Protein AF-0000000082044692 (afdb_homodimer)

Sequence (334 aa):
MLGKYLLGILPPSALHGTAWIQHDTGNETLGTILLIWGCCPISLTLGVEVSGPPGGTVSVPCQYGKRDQRSQKYWCRGAQWKSCSKVVETENSEVKEKRGRVSITDNHTMSTFTVTMENLTLGDAGIYWCGINIKGGSDPHSLVNVTVLPGSLGAGGGSGLGQGFGGMLGKYLLGILPPSALHGTAWIQHDTGNETLGTILLIWGCCPISLTLGVEVSGPPGGTVSVPCQYGKRDQRSQKYWCRGAQWKSCSKVVETENSEVKEKRGRVSITDNHTMSTFTVTMENLTLGDAGIYWCGINIKGGSDPHSLVNVTVLPGSLGAGGGSGLGQGFGG

pLDDT: mean 73.42, std 29.8, range [19.81, 98.75]

Organism: Chelonoidis abingdonii (NCBI:txid106734)

Secondary structure (DSSP, 8-state):
------------------------SSTT------------------SEEEEE-TT-EEEEEEE--GGGTTS-EEEEESSSGGGPEEEEE--SSSS-EEETTEEEEEETTTTEEEEEE-S--GGG-EEEEEEE--TTSPPPEEEEEEEE-------------------/------------------------SSS-------------------SEEEEE-TT-EEEEEEE--GGGTTS-EEEEESSSGGG-EEEEE--SSSS-EEETTEEEEEETTTTEEEEEE-S--GGG-EEEEEEE--TTSPPPEEEEEEEE------S-S----------

InterPro domains:
  IPR003599 Immunoglobulin domain subtype [SM00409] (47-149)
  IPR007110 Immunoglobulin-like domain [PS50835] (41-147)
  IPR013106 Immunoglobulin V-set domain [PF07686] (49-149)
  IPR013783 Immunoglobulin-like fold [G3DSA:2.60.40.10] (42-153)
  IPR036179 Immunoglobulin-like domain superfamily [SSF48726] (49-151)
  IPR050671 CD300 family immune receptors [PTHR11860] (34-151)

Foldseek 3Di:
DDDCVPDDPPDDPPPPPPPVPPPDPPPPPPPPPPPVPVPPPPVPDFFAEDEEAAQAKDKDKDADDLVQLQWKKFKWFDPDPVPTHTDWIDPSDQDWDDDVQKIKGGDNVRRIIMIMGGRDDQVVFHKMKIWTDDPPDDIDITIYGYGYDHPDPDPDDDPPPPPPPDD/DPCPDDPCPDDDPPDDPPPPPVPDDDDPPPPPPPPVPPPPPPVPDFFAEDEEAAQAKDKDKDADDLVQLQWKKFKWFDPDPVDTHTDWIDPSDQDWDDDVQKIKGGDNVRRIIMIMGGRDDQVVFHKMKIWTDDPPDDIDITIYGYGYDHPDPDPDDDPPPPPPPDD

Nearest PDB structures (foldseek):
  6c6q-assembly1_F  TM=9.582E-01  e=1.839E-13  Mus musculus
  2nms-assembly1_A  TM=9.368E-01  e=8.033E-12  Homo sapiens
  4wo4-assembly1_C  TM=8.644E-01  e=1.214E-08  Homo sapiens
  4mnh-assembly1_B  TM=8.182E-01  e=1.287E-08  Homo sapiens
  7ryo-assembly1_D  TM=8.266E-01  e=4.621E-08  Homo sapiens

Solvent-accessible surface area (backbone atoms only — not comparable to full-atom values): 19805 Å² total; per-residue (Å²): 142,82,77,81,74,74,80,75,83,74,78,94,75,90,61,74,87,68,78,75,79,74,82,68,94,65,83,76,62,72,66,71,65,70,50,69,30,61,57,45,77,75,72,77,67,68,17,26,50,34,31,20,30,62,59,7,29,45,28,47,63,44,77,57,59,74,91,48,50,70,39,34,39,35,38,28,43,37,91,43,83,93,73,36,44,78,66,48,58,42,82,61,49,59,55,74,34,72,50,92,54,35,34,37,34,37,36,58,91,75,23,34,33,37,40,35,42,44,60,33,44,70,83,65,40,46,40,30,32,44,37,36,56,43,88,95,53,79,54,60,68,47,50,33,36,38,44,49,37,70,45,44,74,57,82,66,87,84,71,84,67,75,71,75,76,79,130,134,89,76,81,78,81,81,76,82,73,79,91,74,86,77,71,89,68,78,72,74,78,78,72,66,105,60,88,64,72,69,70,64,70,50,70,32,61,60,43,77,75,72,76,67,68,17,27,49,32,32,21,30,61,59,8,29,44,28,45,63,42,76,57,57,76,91,48,50,70,39,33,40,35,38,27,44,37,90,42,84,93,72,36,44,77,66,46,56,41,82,60,49,59,55,74,33,73,49,91,55,36,34,36,35,38,37,59,92,74,24,34,32,36,40,34,41,44,62,33,45,69,82,66,41,45,43,30,31,45,36,35,56,42,88,97,52,79,56,58,67,48,51,33,36,37,43,49,38,72,45,42,74,57,79,67,88,79,72,84,64,78,70,76,78,77,135

Radius of gyration: 28.57 Å; Cα contacts (8 Å, |Δi|>4): 632; chains: 2; bounding box: 106×68×73 Å

Structure (mmCIF, N/CA/C/O backbone):
data_AF-0000000082044692-model_v1
#
loop_
_entity.id
_entity.type
_entity.pdbx_description
1 polymer 'Ig-like domain-containing protein'
#
loop_
_atom_site.group_PDB
_atom_site.id
_atom_site.type_symbol
_atom_site.label_atom_id
_atom_site.label_alt_id
_atom_site.label_comp_id
_atom_site.label_asym_id
_atom_site.label_entity_id
_atom_site.label_seq_id
_atom_site.pdbx_PDB_ins_code
_atom_site.Cartn_x
_atom_site.Cartn_y
_atom_site.Cartn_z
_atom_site.occupancy
_atom_site.B_iso_or_equiv
_atom_site.auth_seq_id
_atom_site.auth_comp_id
_atom_site.auth_asym_id
_atom_site.auth_atom_id
_atom_site.pdbx_PDB_model_num
ATOM 1 N N . MET A 1 1 ? -41.281 -34.438 44.219 1 23.22 1 MET A N 1
ATOM 2 C CA . MET A 1 1 ? -39.875 -34.844 44.469 1 23.22 1 MET A CA 1
ATOM 3 C C . MET A 1 1 ? -38.906 -34 43.625 1 23.22 1 MET A C 1
ATOM 5 O O . MET A 1 1 ? -39 -34 42.406 1 23.22 1 MET A O 1
ATOM 9 N N . LEU A 1 2 ? -38.25 -32.812 44.188 1 23.81 2 LEU A N 1
ATOM 10 C CA . LEU A 1 2 ? -38 -31.438 43.812 1 23.81 2 LEU A CA 1
ATOM 11 C C . LEU A 1 2 ? -36.719 -31.328 42.969 1 23.81 2 LEU A C 1
ATOM 13 O O . LEU A 1 2 ? -36.688 -30.562 42 1 23.81 2 LEU A O 1
ATOM 17 N N . GLY A 1 3 ? -35.562 -32 43.344 1 22.78 3 GLY A N 1
ATOM 18 C CA . GLY A 1 3 ? -34.406 -31.156 43.531 1 22.78 3 GLY A CA 1
ATOM 19 C C . GLY A 1 3 ? -33.625 -30.922 42.25 1 22.78 3 GLY A C 1
ATOM 20 O O . GLY A 1 3 ? -32.5 -30.406 42.312 1 22.78 3 GLY A O 1
ATOM 21 N N . LYS A 1 4 ? -34 -31.297 41.094 1 25.2 4 LYS A N 1
ATOM 22 C CA . LYS A 1 4 ? -33.062 -31.578 40 1 25.2 4 LYS A CA 1
ATOM 23 C C . LYS A 1 4 ? -32.312 -30.328 39.562 1 25.2 4 LYS A C 1
ATOM 25 O O . LYS A 1 4 ? -32.938 -29.375 39.062 1 25.2 4 LYS A O 1
ATOM 30 N N . TYR A 1 5 ? -31.297 -29.891 40.344 1 25.8 5 TYR A N 1
ATOM 31 C CA . TYR A 1 5 ? -30.5 -28.672 40.25 1 25.8 5 TYR A CA 1
ATOM 32 C C . TYR A 1 5 ? -29.734 -28.625 38.938 1 25.8 5 TYR A C 1
ATOM 34 O O . TYR A 1 5 ? -28.719 -29.297 38.781 1 25.8 5 TYR A O 1
ATOM 42 N N . LEU A 1 6 ? -30.266 -29.047 37.812 1 24.12 6 LEU A N 1
ATOM 43 C CA . LEU A 1 6 ? -29.438 -29.219 36.656 1 24.12 6 LEU A CA 1
ATOM 44 C C . LEU A 1 6 ? -28.562 -28 36.406 1 24.12 6 LEU A C 1
ATOM 46 O O . LEU A 1 6 ? -28.984 -26.875 36.625 1 24.12 6 LEU A O 1
ATOM 50 N N . LEU A 1 7 ? -27.234 -28.266 36.156 1 25.16 7 LEU A N 1
ATOM 51 C CA . LEU A 1 7 ? -25.922 -27.719 35.844 1 25.16 7 LEU A CA 1
ATOM 52 C C . LEU A 1 7 ? -25.984 -26.703 34.719 1 25.16 7 LEU A C 1
ATOM 54 O O . LEU A 1 7 ? -26.453 -27.016 33.625 1 25.16 7 LEU A O 1
ATOM 58 N N . GLY A 1 8 ? -26.266 -25.547 35.125 1 27.38 8 GLY A N 1
ATOM 59 C CA . GLY A 1 8 ?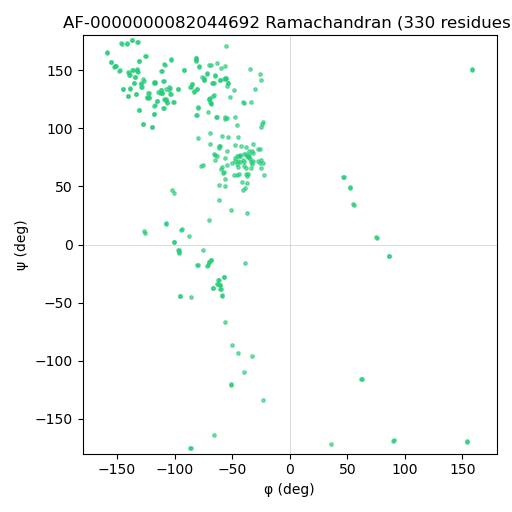 -26.266 -24.344 34.344 1 27.38 8 GLY A CA 1
ATOM 60 C C . GLY A 1 8 ? -25.016 -24.172 33.5 1 27.38 8 GLY A C 1
ATOM 61 O O . GLY A 1 8 ? -23.922 -24.531 33.906 1 27.38 8 GLY A O 1
ATOM 62 N N . ILE A 1 9 ? -25.047 -24.281 32.188 1 29.42 9 ILE A N 1
ATOM 63 C CA . ILE A 1 9 ? -24.219 -24.203 30.984 1 29.42 9 ILE A CA 1
ATOM 64 C C . ILE A 1 9 ? -23.391 -22.922 31.016 1 29.42 9 ILE A C 1
ATOM 66 O O . ILE A 1 9 ? -23.938 -21.828 30.875 1 29.42 9 ILE A O 1
ATOM 70 N N . LEU A 1 10 ? -22.547 -22.766 32.031 1 27.52 10 LEU A N 1
ATOM 71 C CA . LEU A 1 10 ? -21.75 -21.547 32.188 1 27.52 10 LEU A CA 1
ATOM 72 C C . LEU A 1 10 ? -21 -21.234 30.891 1 27.52 10 LEU A C 1
ATOM 74 O O . LEU A 1 10 ? -20.547 -22.156 30.203 1 27.52 10 LEU A O 1
ATOM 78 N N . PRO A 1 11 ? -21.125 -20.016 30.328 1 31.59 11 PRO A N 1
ATOM 79 C CA . PRO A 1 11 ? -20.578 -19.484 29.078 1 31.59 11 PRO A CA 1
ATOM 80 C C . PRO A 1 11 ? -19.047 -19.516 29.047 1 31.59 11 PRO A C 1
ATOM 82 O O . PRO A 1 11 ? -18.406 -19.547 30.094 1 31.59 11 PRO A O 1
ATOM 85 N N . PRO A 1 12 ? -18.234 -19.641 27.75 1 29.72 12 PRO A N 1
ATOM 86 C CA . PRO A 1 12 ? -16.844 -19.906 27.375 1 29.72 12 PRO A CA 1
ATOM 87 C C . PRO A 1 12 ? -15.883 -18.859 27.922 1 29.72 12 PRO A C 1
ATOM 89 O O . PRO A 1 12 ? -16.047 -17.672 27.656 1 29.72 12 PRO A O 1
ATOM 92 N N . SER A 1 13 ? -15.352 -18.922 29.219 1 29.53 13 SER A N 1
ATOM 93 C CA . SER A 1 13 ? -14.344 -18.172 29.969 1 29.53 13 SER A CA 1
ATOM 94 C C . SER A 1 13 ? -13 -18.188 29.234 1 29.53 13 SER A C 1
ATOM 96 O O . SER A 1 13 ? -12.516 -19.25 28.828 1 29.53 13 SER A O 1
ATOM 98 N N . ALA A 1 14 ? -12.477 -17.047 28.625 1 32.97 14 ALA A N 1
ATOM 99 C CA . ALA A 1 14 ? -11.25 -16.641 27.938 1 32.97 14 ALA A CA 1
ATOM 100 C C . ALA A 1 14 ? -10.023 -17 28.766 1 32.97 14 ALA A C 1
ATOM 102 O O . ALA A 1 14 ? -9.305 -16.109 29.234 1 32.97 14 ALA A O 1
ATOM 103 N N . LEU A 1 15 ? -9.961 -18.047 29.609 1 33.06 15 LEU A N 1
ATOM 104 C CA . LEU A 1 15 ? -8.969 -18.375 30.625 1 33.06 15 LEU A CA 1
ATOM 105 C C . LEU A 1 15 ? -7.648 -18.797 29.984 1 33.06 15 LEU A C 1
ATOM 107 O O . LEU A 1 15 ? -6.773 -19.344 30.656 1 33.06 15 LEU A O 1
ATOM 111 N N . HIS A 1 16 ? -7.25 -18.547 28.828 1 30.27 16 HIS A N 1
ATOM 112 C CA . HIS A 1 16 ? -6.324 -19.594 28.406 1 30.27 16 HIS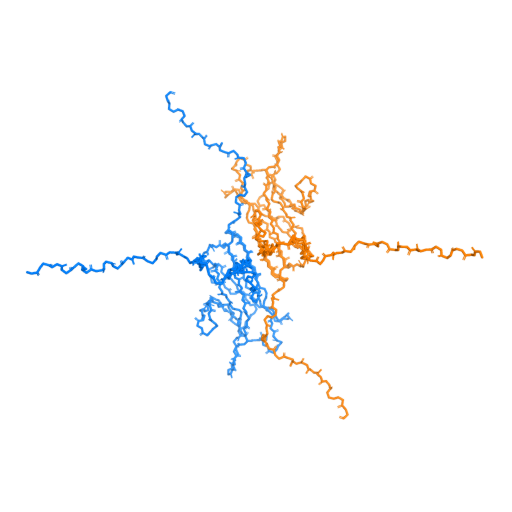 A CA 1
ATOM 113 C C . HIS A 1 16 ? -5.172 -19.734 29.391 1 30.27 16 HIS A C 1
ATOM 115 O O . HIS A 1 16 ? -4.746 -20.844 29.688 1 30.27 16 HIS A O 1
ATOM 121 N N . GLY A 1 17 ? -4.207 -18.75 29.594 1 35.56 17 GLY A N 1
ATOM 122 C CA . GLY A 1 17 ? -2.865 -19.219 29.906 1 35.56 17 GLY A CA 1
ATOM 123 C C . GLY A 1 17 ? -2.713 -19.719 31.328 1 35.56 17 GLY A C 1
ATOM 124 O O . GLY A 1 17 ? -2.736 -18.938 32.281 1 35.56 17 GLY A O 1
ATOM 125 N N . THR A 1 18 ? -3.293 -20.75 31.641 1 33.88 18 THR A N 1
ATOM 126 C CA . THR A 1 18 ? -3.34 -21.297 33 1 33.88 18 THR A CA 1
ATOM 127 C C . THR A 1 18 ? -1.937 -21.641 33.5 1 33.88 18 THR A C 1
ATOM 129 O O . THR A 1 18 ? -1.238 -22.453 32.875 1 33.88 18 THR A O 1
ATOM 132 N N . ALA A 1 19 ? -1.193 -20.656 34.031 1 36.16 19 ALA A N 1
ATOM 133 C CA . ALA A 1 19 ? 0.018 -20.906 34.812 1 36.16 19 ALA A CA 1
ATOM 134 C C . ALA A 1 19 ? -0.237 -21.938 35.906 1 36.16 19 ALA A C 1
ATOM 136 O O . ALA A 1 19 ? -1.001 -21.672 36.844 1 36.16 19 ALA A O 1
ATOM 137 N N . TRP A 1 20 ? -0.439 -23.188 35.5 1 31.53 20 TRP A N 1
ATOM 138 C CA . TRP A 1 20 ? -0.708 -24.141 36.562 1 31.53 20 TRP A CA 1
ATOM 139 C C . TRP A 1 20 ? 0.517 -24.328 37.469 1 31.53 20 TRP A C 1
ATOM 141 O O . TRP A 1 20 ? 1.58 -24.734 36.969 1 31.53 20 TRP A O 1
ATOM 151 N N . ILE A 1 21 ? 0.723 -23.375 38.344 1 36.28 21 ILE A N 1
ATOM 152 C CA . ILE A 1 21 ? 1.718 -23.516 39.406 1 36.28 21 ILE A CA 1
ATOM 153 C C . ILE A 1 21 ? 1.441 -24.797 40.188 1 36.28 21 ILE A C 1
ATOM 155 O O . ILE A 1 21 ? 0.392 -24.922 40.844 1 36.28 21 ILE A O 1
ATOM 159 N N . GLN A 1 22 ? 1.852 -26 39.688 1 33.19 22 GLN A N 1
ATOM 160 C CA . GLN A 1 22 ? 1.641 -27.219 40.469 1 33.19 22 GLN A CA 1
ATOM 161 C C . GLN A 1 22 ? 2.539 -27.234 41.719 1 33.19 22 GLN A C 1
ATOM 163 O O . GLN A 1 22 ? 3.766 -27.188 41.594 1 33.19 22 GLN A O 1
ATOM 168 N N . HIS A 1 23 ? 2.184 -26.688 42.812 1 34.53 23 HIS A N 1
ATOM 169 C CA . HIS A 1 23 ? 2.816 -26.734 44.125 1 34.53 23 HIS A CA 1
ATOM 170 C C . HIS A 1 23 ? 2.943 -28.172 44.625 1 34.53 23 HIS A C 1
ATOM 172 O O . HIS A 1 23 ? 1.971 -28.75 45.094 1 34.53 23 HIS A O 1
ATOM 178 N N . ASP A 1 24 ? 3.697 -29.219 43.969 1 36.38 24 ASP A N 1
ATOM 179 C CA . ASP A 1 24 ? 3.822 -30.438 44.781 1 36.38 24 ASP A CA 1
ATOM 180 C C . ASP A 1 24 ? 4.645 -30.172 46.031 1 36.38 24 ASP A C 1
ATOM 182 O O . ASP A 1 24 ? 5.547 -29.328 46.031 1 36.38 24 ASP A O 1
ATOM 186 N N . THR A 1 25 ? 4.363 -30.672 47.312 1 34.34 25 THR A N 1
ATOM 187 C CA . THR A 1 25 ? 4.926 -30.594 48.656 1 34.34 25 THR A CA 1
ATOM 188 C C . THR A 1 25 ? 6.438 -30.781 48.625 1 34.34 25 THR A C 1
ATOM 190 O O . THR A 1 25 ? 7.172 -30.062 49.312 1 34.34 25 THR A O 1
ATOM 193 N N . GLY A 1 26 ? 7.211 -32.281 48.844 1 36.22 26 GLY A N 1
ATOM 194 C CA . GLY A 1 26 ? 7.789 -33.562 48.5 1 36.22 26 GLY A CA 1
ATOM 195 C C . GLY A 1 26 ? 8.5 -33.562 47.156 1 36.22 26 GLY A C 1
ATOM 196 O O . GLY A 1 26 ? 8.312 -32.625 46.375 1 36.22 26 GLY A O 1
ATOM 197 N N . ASN A 1 27 ? 9.078 -34.406 46.281 1 39.5 27 ASN A N 1
ATOM 198 C CA . ASN A 1 27 ? 10.328 -34.094 45.594 1 39.5 27 ASN A CA 1
ATOM 199 C C . ASN A 1 27 ? 10.297 -32.656 45.031 1 39.5 27 ASN A C 1
ATOM 201 O O . ASN A 1 27 ? 9.328 -32.281 44.375 1 39.5 27 ASN A O 1
ATOM 205 N N . GLU A 1 28 ? 10.992 -31.688 45.719 1 46.44 28 GLU A N 1
ATOM 206 C CA . GLU A 1 28 ? 11.086 -30.281 45.344 1 46.44 28 GLU A CA 1
ATOM 207 C C . GLU A 1 28 ? 11.18 -30.109 43.844 1 46.44 28 GLU A C 1
ATOM 209 O O . GLU A 1 28 ? 12.234 -30.359 43.25 1 46.44 28 GLU A O 1
ATOM 214 N N . THR A 1 29 ? 10.273 -30.688 43.156 1 40.22 29 THR A N 1
ATOM 215 C CA . THR A 1 29 ? 10.281 -30.438 41.719 1 40.22 29 THR A CA 1
ATOM 216 C C . THR A 1 29 ? 10.406 -28.953 41.438 1 40.22 29 THR A C 1
ATOM 218 O O . THR A 1 29 ? 9.594 -28.156 41.906 1 40.22 29 THR A O 1
ATOM 221 N N . LEU A 1 30 ? 11.656 -28.484 41.719 1 41.41 30 LEU A N 1
ATOM 222 C CA . LEU A 1 30 ? 11.922 -27.219 41.062 1 41.41 30 LEU A CA 1
ATOM 223 C C . LEU A 1 30 ? 11.07 -27.078 39.812 1 41.41 30 LEU A C 1
ATOM 225 O O . LEU A 1 30 ? 11.211 -27.844 38.875 1 41.41 30 LEU A O 1
ATOM 229 N N . GLY A 1 31 ? 9.758 -26.906 40.094 1 40.69 31 GLY A N 1
ATOM 230 C CA . GLY A 1 31 ? 8.961 -26.562 38.938 1 40.69 31 GLY A CA 1
ATOM 231 C C . GLY A 1 31 ? 9.664 -25.594 38 1 40.69 31 GLY A C 1
ATOM 232 O O . GLY A 1 31 ? 10.039 -24.484 38.406 1 40.69 31 GLY A O 1
ATOM 233 N N . THR A 1 32 ? 10.609 -26.141 37.188 1 43.12 32 THR A N 1
ATOM 234 C CA . THR A 1 32 ? 11.078 -25.375 36.031 1 43.12 32 THR A CA 1
ATOM 235 C C . THR A 1 32 ? 9.953 -24.531 35.438 1 43.12 32 THR A C 1
ATOM 237 O O . THR A 1 32 ? 8.953 -25.078 34.969 1 43.12 32 THR A O 1
ATOM 240 N N . ILE A 1 33 ? 9.508 -23.531 36.281 1 45.22 33 ILE A N 1
ATOM 241 C CA . ILE A 1 33 ? 8.703 -22.562 35.531 1 45.22 33 ILE A CA 1
ATOM 242 C C . ILE A 1 33 ? 9.273 -22.391 34.125 1 45.22 33 ILE A C 1
ATOM 244 O O . ILE A 1 33 ? 10.398 -21.906 33.969 1 45.22 33 ILE A O 1
ATOM 248 N N . LEU A 1 34 ? 8.984 -23.438 33.312 1 41.72 34 LEU A N 1
ATOM 249 C CA . LEU A 1 34 ? 9.188 -23.125 31.922 1 41.72 34 LEU A CA 1
ATOM 250 C C . LEU A 1 34 ? 8.586 -21.766 31.562 1 41.72 34 LEU A C 1
ATOM 252 O O . LEU A 1 34 ? 7.359 -21.625 31.516 1 41.72 34 LEU A O 1
ATOM 256 N N . LEU A 1 35 ? 9.07 -20.672 32.25 1 42.16 35 LEU A N 1
ATOM 257 C CA . LEU A 1 35 ? 8.75 -19.391 31.625 1 42.16 35 LEU A CA 1
ATOM 258 C C . LEU A 1 35 ? 8.688 -19.516 30.109 1 42.16 35 LEU A C 1
ATOM 260 O O . LEU A 1 35 ? 9.711 -19.75 29.453 1 42.16 35 LEU A O 1
ATOM 264 N N . ILE A 1 36 ? 7.641 -20.172 29.594 1 45.34 36 ILE A N 1
ATOM 265 C CA . ILE A 1 36 ? 7.375 -20.062 28.156 1 45.34 36 ILE A CA 1
ATOM 266 C C . ILE A 1 36 ? 7.477 -18.594 27.734 1 45.34 36 ILE A C 1
ATOM 268 O O . ILE A 1 36 ? 6.715 -17.75 28.203 1 45.34 36 ILE A O 1
ATOM 272 N N . TRP A 1 37 ? 8.703 -17.969 27.734 1 46.78 37 TRP A N 1
ATOM 273 C CA . TRP A 1 37 ? 8.938 -16.781 26.922 1 46.78 37 TRP A CA 1
ATOM 274 C C . TRP A 1 37 ? 7.973 -16.703 25.75 1 46.78 37 TRP A C 1
ATOM 276 O O . TRP A 1 37 ? 7.996 -17.578 24.875 1 46.78 37 TRP A O 1
ATOM 286 N N . GLY A 1 38 ? 6.676 -16.438 26.016 1 42.88 38 GLY A N 1
ATOM 287 C CA . GLY A 1 38 ? 5.734 -16.234 24.938 1 42.88 38 GLY A CA 1
ATOM 288 C C . GLY A 1 38 ? 6.352 -15.547 23.734 1 42.88 38 GLY A C 1
ATOM 289 O O . GLY A 1 38 ? 6.789 -14.398 23.812 1 42.88 38 GLY A O 1
ATOM 290 N N . CYS A 1 39 ? 7.199 -16.078 22.828 1 47.78 39 CYS A N 1
ATOM 291 C CA . CYS A 1 39 ? 7.602 -15.734 21.469 1 47.78 39 CYS A CA 1
ATOM 292 C C . CYS A 1 39 ? 6.512 -14.945 20.766 1 47.78 39 CYS A C 1
ATOM 294 O O . CYS A 1 39 ? 5.344 -15.344 20.766 1 47.78 39 CYS A O 1
ATOM 296 N N . CYS A 1 40 ? 6.383 -13.625 20.953 1 50.19 40 CYS A N 1
ATOM 297 C CA . CYS A 1 40 ? 5.527 -12.914 20 1 50.19 40 CYS A CA 1
ATOM 298 C C . CYS A 1 40 ? 5.406 -13.688 18.688 1 50.19 40 CYS A C 1
ATOM 300 O O . CYS A 1 40 ? 6.41 -14.133 18.141 1 50.19 40 CYS A O 1
ATOM 302 N N . PRO A 1 41 ? 4.305 -14.328 18.406 1 49.16 41 PRO A N 1
ATOM 303 C CA . PRO A 1 41 ? 4.141 -14.969 17.109 1 49.16 41 PRO A CA 1
ATOM 304 C C . PRO A 1 41 ? 4.637 -14.102 15.953 1 49.16 41 PRO A C 1
ATOM 306 O O . PRO A 1 41 ? 4.145 -12.984 15.758 1 49.16 41 PRO A O 1
ATOM 309 N N . ILE A 1 42 ? 5.996 -13.906 15.602 1 50.22 42 ILE A N 1
ATOM 310 C CA . ILE A 1 42 ? 6.348 -13.477 14.25 1 50.22 42 ILE A CA 1
ATOM 311 C C . ILE A 1 42 ? 5.453 -14.188 13.234 1 50.22 42 ILE A C 1
ATOM 313 O O . ILE A 1 42 ? 5.551 -15.406 13.055 1 50.22 42 ILE A O 1
ATOM 317 N N . SER A 1 43 ? 4.16 -13.844 13.148 1 48.34 43 SER A N 1
ATOM 318 C CA . SER A 1 43 ? 3.434 -14.438 12.031 1 48.34 43 SER A CA 1
ATOM 319 C C . SER A 1 43 ? 4.254 -14.383 10.742 1 48.34 43 SER A C 1
ATOM 321 O O . SER A 1 43 ? 4.547 -13.297 10.234 1 48.34 43 SER A O 1
ATOM 323 N N . LEU A 1 44 ? 5.2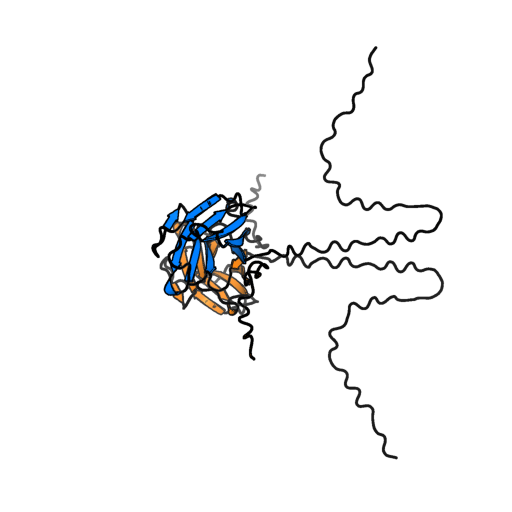19 -15.18 10.539 1 55.12 44 LEU A N 1
ATOM 324 C CA . LEU A 1 44 ? 5.793 -15.375 9.219 1 55.12 44 LEU A CA 1
ATOM 325 C C . LEU A 1 44 ? 4.711 -15.336 8.141 1 55.12 44 LEU A C 1
ATOM 327 O O . LEU A 1 44 ? 3.834 -16.203 8.102 1 55.12 44 LEU A O 1
ATOM 331 N N . THR A 1 45 ? 4.289 -14.109 7.867 1 59.88 45 THR A N 1
ATOM 332 C CA . THR A 1 45 ? 3.332 -14.062 6.77 1 59.88 45 THR A CA 1
ATOM 333 C C . THR A 1 45 ? 3.969 -14.547 5.473 1 59.88 45 THR A C 1
ATOM 335 O O . THR A 1 45 ? 5.055 -14.102 5.098 1 59.88 45 THR A O 1
ATOM 338 N N . LEU A 1 46 ? 3.527 -15.727 5.047 1 71.56 46 LEU A N 1
ATOM 339 C CA . LEU A 1 46 ? 3.879 -16.234 3.725 1 71.56 46 LEU A CA 1
ATOM 340 C C . LEU A 1 46 ? 3.291 -15.344 2.633 1 71.56 46 LEU A C 1
ATOM 342 O O . LEU A 1 46 ? 2.238 -14.734 2.822 1 71.56 46 LEU A O 1
ATOM 346 N N . GLY A 1 47 ? 3.957 -15.188 1.595 1 85.88 47 GLY A N 1
ATOM 347 C CA . GLY A 1 47 ? 3.479 -14.43 0.453 1 85.88 47 GLY A CA 1
ATOM 348 C C . GLY A 1 47 ? 3.854 -12.961 0.519 1 85.88 47 GLY A C 1
ATOM 349 O O . GLY A 1 47 ? 4.816 -12.586 1.191 1 85.88 47 GLY A O 1
ATOM 350 N N . VAL A 1 48 ? 3.266 -12.289 -0.311 1 90.62 48 VAL A N 1
ATOM 351 C CA . VAL A 1 48 ? 3.49 -10.852 -0.365 1 90.62 48 VAL A CA 1
ATOM 352 C C . VAL A 1 48 ? 2.549 -10.141 0.605 1 90.62 48 VAL A C 1
ATOM 354 O O . VAL A 1 48 ? 1.385 -10.523 0.743 1 90.62 48 VAL A O 1
ATOM 357 N N . GLU A 1 49 ? 3.092 -9.188 1.352 1 90.31 49 GLU A N 1
ATOM 358 C CA . GLU A 1 49 ? 2.27 -8.414 2.277 1 90.31 49 GLU A CA 1
ATOM 359 C C . GLU A 1 49 ? 2.121 -6.969 1.811 1 90.31 49 GLU A C 1
ATOM 361 O O . GLU A 1 49 ? 3.111 -6.312 1.48 1 90.31 49 GLU A O 1
ATOM 366 N N . VAL A 1 50 ? 0.926 -6.531 1.789 1 95 50 VAL A N 1
ATOM 367 C CA . VAL A 1 50 ? 0.657 -5.129 1.479 1 95 50 VAL A CA 1
ATOM 368 C C . VAL A 1 50 ? -0.25 -4.527 2.551 1 95 50 VAL A C 1
ATOM 370 O O . VAL A 1 50 ? -1.133 -5.211 3.08 1 95 50 VAL A O 1
ATOM 373 N N . SER A 1 51 ? 0.052 -3.32 2.961 1 94.56 51 SER A N 1
ATOM 374 C CA . SER A 1 51 ? -0.738 -2.654 3.99 1 94.56 51 SER A CA 1
ATOM 375 C C . SER A 1 51 ? -0.936 -1.177 3.666 1 94.56 51 SER A C 1
ATOM 377 O O . SER A 1 51 ? -0.061 -0.544 3.07 1 94.56 51 SER A O 1
ATOM 379 N N . GLY A 1 52 ? -2.062 -0.681 4.078 1 95.56 52 GLY A N 1
ATOM 380 C CA . GLY A 1 52 ? -2.369 0.734 3.945 1 95.56 52 GLY A CA 1
ATOM 381 C C . GLY A 1 52 ? -3.451 1.202 4.898 1 95.56 52 GLY A C 1
ATOM 382 O O . GLY A 1 52 ? -4.117 0.386 5.543 1 95.56 52 GLY A O 1
ATOM 383 N N . PRO A 1 53 ? -3.557 2.477 5.043 1 95.38 53 PRO A N 1
ATOM 384 C CA . PRO A 1 53 ? -4.617 3.023 5.895 1 95.38 53 PRO A CA 1
ATOM 385 C C . PRO A 1 53 ? -5.965 3.098 5.184 1 95.38 53 PRO A C 1
ATOM 387 O O . PRO A 1 53 ? -6.023 3.041 3.953 1 95.38 53 PRO A O 1
ATOM 390 N N . PRO A 1 54 ? -7.035 3.193 6.066 1 96.12 54 PRO A N 1
ATOM 391 C CA . PRO A 1 54 ? -8.312 3.496 5.422 1 96.12 54 PRO A CA 1
ATOM 392 C C . PRO A 1 54 ? -8.25 4.746 4.543 1 96.12 54 PRO A C 1
ATOM 394 O O . PRO A 1 54 ? -7.609 5.73 4.91 1 96.12 54 PRO A O 1
ATOM 397 N N . GLY A 1 55 ? -8.906 4.637 3.381 1 95.94 55 GLY A N 1
ATOM 398 C CA . GLY A 1 55 ? -8.906 5.75 2.447 1 95.94 55 GLY A CA 1
ATOM 399 C C . GLY A 1 55 ? -7.711 5.754 1.518 1 95.94 55 GLY A C 1
ATOM 400 O O . GLY A 1 55 ? -7.691 6.48 0.524 1 95.94 55 GLY A O 1
ATOM 401 N N . GLY A 1 56 ? -6.703 4.883 1.785 1 96.56 56 GLY A N 1
ATOM 402 C CA . GLY A 1 56 ? -5.504 4.797 0.964 1 96.56 56 GLY A CA 1
ATOM 403 C C . GLY A 1 56 ? -5.664 3.863 -0.223 1 96.56 56 GLY A C 1
ATOM 404 O O . GLY A 1 56 ? -6.77 3.414 -0.522 1 96.56 56 GLY A O 1
ATOM 405 N N . THR A 1 57 ? -4.645 3.656 -0.934 1 97.81 57 THR A N 1
ATOM 406 C CA . THR A 1 57 ? -4.574 2.773 -2.094 1 97.81 57 THR A CA 1
ATOM 407 C C . THR A 1 57 ? -3.322 1.9 -2.031 1 97.81 57 THR A C 1
ATOM 409 O O . THR A 1 57 ? -2.256 2.361 -1.619 1 97.81 57 THR A O 1
ATOM 412 N N . VAL A 1 58 ? -3.467 0.678 -2.492 1 98 58 VAL A N 1
ATOM 413 C CA . VAL A 1 58 ? -2.322 -0.216 -2.641 1 98 58 VAL A CA 1
ATOM 414 C C . VAL A 1 58 ? -2.359 -0.877 -4.016 1 98 58 VAL A C 1
ATOM 416 O O . VAL A 1 58 ? -3.434 -1.078 -4.586 1 98 58 VAL A O 1
ATOM 419 N N . SER A 1 59 ? -1.231 -1.185 -4.523 1 98.12 59 SER A N 1
ATOM 420 C CA . SER A 1 59 ? -1.148 -1.981 -5.746 1 98.12 59 SER A CA 1
ATOM 421 C C . SER A 1 59 ? -0.15 -3.125 -5.59 1 98.12 59 SER A C 1
ATOM 423 O O . SER A 1 59 ? 0.87 -2.979 -4.914 1 98.12 59 SER A O 1
ATOM 425 N N . VAL A 1 60 ? -0.433 -4.141 -6.25 1 97.06 60 VAL A N 1
ATOM 426 C CA . VAL A 1 60 ? 0.36 -5.363 -6.16 1 97.06 60 VAL A CA 1
ATOM 427 C C . VAL A 1 60 ? 0.699 -5.863 -7.562 1 97.06 60 VAL A C 1
ATOM 429 O O . VAL A 1 60 ? -0.19 -6.266 -8.32 1 97.06 60 VAL A O 1
ATOM 432 N N . PRO A 1 61 ? 1.932 -5.871 -7.895 1 97.19 61 PRO A N 1
ATOM 433 C CA . PRO A 1 61 ? 2.348 -6.531 -9.133 1 97.19 61 PRO A CA 1
ATOM 434 C C . PRO A 1 61 ? 2.535 -8.039 -8.961 1 97.19 61 PRO A C 1
ATOM 436 O O . PRO A 1 61 ? 3.16 -8.484 -8 1 97.19 61 PRO A O 1
ATOM 439 N N . CYS A 1 62 ? 1.961 -8.742 -9.867 1 96.81 62 CYS A N 1
ATOM 440 C CA . CYS A 1 62 ? 2.111 -10.188 -9.891 1 96.81 62 CYS A CA 1
ATOM 441 C C . CYS A 1 62 ? 2.844 -10.641 -11.148 1 96.81 62 CYS A C 1
ATOM 443 O O . CYS A 1 62 ? 2.373 -10.406 -12.266 1 96.81 62 CYS A O 1
ATOM 445 N N . GLN A 1 63 ? 3.904 -11.328 -10.922 1 95.62 63 GLN A N 1
ATOM 446 C CA . GLN A 1 63 ? 4.699 -11.812 -12.047 1 95.62 63 GLN A CA 1
ATOM 447 C C . GLN A 1 63 ? 4.262 -13.211 -12.469 1 95.62 63 GLN A C 1
ATOM 449 O O . GLN A 1 63 ? 3.842 -14.016 -11.633 1 95.62 63 GLN A O 1
ATOM 454 N N . TYR A 1 64 ? 4.453 -13.43 -13.742 1 95.75 64 TYR A N 1
ATOM 455 C CA . TYR A 1 64 ? 4.109 -14.742 -14.273 1 95.75 64 TYR A CA 1
ATOM 456 C C . TYR A 1 64 ? 5.055 -15.141 -15.398 1 95.75 64 TYR A C 1
ATOM 458 O O . TYR A 1 64 ? 5.902 -14.352 -15.82 1 95.75 64 TYR A O 1
ATOM 466 N N . GLY A 1 65 ? 4.898 -16.344 -15.828 1 94.81 65 GLY A N 1
ATOM 467 C CA . GLY A 1 65 ? 5.77 -16.828 -16.891 1 94.81 65 GLY A CA 1
ATOM 468 C C . GLY A 1 65 ? 5.363 -16.344 -18.266 1 94.81 65 GLY A C 1
ATOM 469 O O . GLY A 1 65 ? 4.176 -16.188 -18.547 1 94.81 65 GLY A O 1
ATOM 470 N N . LYS A 1 66 ? 6.332 -16.25 -19.156 1 94.69 66 LYS A N 1
ATOM 471 C CA . LYS A 1 66 ? 6.125 -15.695 -20.5 1 94.69 66 LYS A CA 1
ATOM 472 C C . LYS A 1 66 ? 5.121 -16.531 -21.297 1 94.69 66 LYS A C 1
ATOM 474 O O . LYS A 1 66 ? 4.402 -15.992 -22.141 1 94.69 66 LYS A O 1
ATOM 479 N N . ARG A 1 67 ? 5.059 -17.688 -21.062 1 93.56 67 ARG A N 1
ATOM 480 C CA . ARG A 1 67 ? 4.164 -18.562 -21.797 1 93.56 67 ARG A CA 1
ATOM 481 C C . ARG A 1 67 ? 2.705 -18.266 -21.484 1 93.56 67 ARG A C 1
ATOM 483 O O . ARG A 1 67 ? 1.803 -18.734 -22.188 1 93.56 67 ARG A O 1
ATOM 490 N N . ASP A 1 68 ? 2.508 -17.469 -20.391 1 94.56 68 ASP A N 1
ATOM 491 C CA . ASP A 1 68 ? 1.142 -17.25 -19.938 1 94.56 68 ASP A CA 1
ATOM 492 C C . ASP A 1 68 ? 0.674 -15.836 -20.266 1 94.56 68 ASP A C 1
ATOM 494 O O . ASP A 1 68 ? -0.296 -15.352 -19.688 1 94.56 68 ASP A O 1
ATOM 498 N N . GLN A 1 69 ? 1.314 -15.117 -21.172 1 95.12 69 GLN A N 1
ATOM 499 C CA . GLN A 1 69 ? 1.026 -13.727 -21.484 1 95.12 69 GLN A CA 1
ATOM 500 C C . GLN A 1 69 ? -0.409 -13.555 -21.984 1 95.12 69 GLN A C 1
ATOM 502 O O . GLN A 1 69 ? -1.07 -12.57 -21.656 1 95.12 69 GLN A O 1
ATOM 507 N N . ARG A 1 70 ? -0.893 -14.492 -22.672 1 93.75 70 ARG A N 1
ATOM 508 C CA . ARG A 1 70 ? -2.215 -14.352 -23.266 1 93.75 70 ARG A CA 1
ATOM 509 C C . ARG A 1 70 ? -3.283 -15.008 -22.406 1 93.75 70 ARG A C 1
ATOM 511 O O . ARG A 1 70 ? -4.473 -14.953 -22.719 1 93.75 70 ARG A O 1
ATOM 518 N N . SER A 1 71 ? -2.889 -15.648 -21.375 1 95.56 71 SER A N 1
ATOM 519 C CA . SER A 1 71 ? -3.85 -16.234 -20.438 1 95.56 71 SER A CA 1
ATOM 520 C C . SER A 1 71 ? -4.551 -15.148 -19.625 1 95.56 71 SER A C 1
ATOM 522 O O . SER A 1 71 ? -3.963 -14.109 -19.312 1 95.56 71 SER A O 1
ATOM 524 N N . GLN A 1 72 ? -5.766 -15.391 -19.281 1 97.06 72 GLN A N 1
ATOM 525 C CA . GLN A 1 72 ? -6.465 -14.469 -18.391 1 97.06 72 GLN A CA 1
ATOM 526 C C . GLN A 1 72 ? -5.863 -14.484 -16.984 1 97.06 72 GLN A C 1
ATOM 528 O O . GLN A 1 72 ? -5.469 -15.547 -16.484 1 97.06 72 GLN A O 1
ATOM 533 N N . LYS A 1 73 ? -5.73 -13.375 -16.375 1 97.88 73 LYS A N 1
ATOM 534 C CA . LYS A 1 73 ? -5.281 -13.219 -14.992 1 97.88 73 LYS A CA 1
ATOM 535 C C . LYS A 1 73 ? -6.43 -12.781 -14.086 1 97.88 73 LYS A C 1
ATOM 537 O O . LYS A 1 73 ? -7.406 -12.195 -14.555 1 97.88 73 LYS A O 1
ATOM 542 N N . TYR A 1 74 ? -6.324 -13.086 -12.797 1 98.19 74 TYR A N 1
ATOM 543 C CA . TYR A 1 74 ? -7.434 -12.695 -11.93 1 98.19 74 TYR A CA 1
ATOM 544 C C . TYR A 1 74 ? -6.969 -12.539 -10.492 1 98.19 74 TYR A C 1
ATOM 546 O O . TYR A 1 74 ? -5.898 -13.023 -10.117 1 98.19 74 TYR A O 1
ATOM 554 N N . TRP A 1 75 ? -7.742 -11.758 -9.789 1 98.69 75 TRP A N 1
ATOM 555 C CA . TRP A 1 75 ? -7.609 -11.469 -8.367 1 98.69 75 TRP A CA 1
ATOM 556 C C . TRP A 1 75 ? -8.734 -12.133 -7.57 1 98.69 75 TRP A C 1
ATOM 558 O O . TRP A 1 75 ? -9.914 -11.914 -7.852 1 98.69 75 TRP A O 1
ATOM 568 N N . CYS A 1 76 ? -8.234 -12.914 -6.586 1 98.5 76 CYS A N 1
ATOM 569 C CA . CYS A 1 76 ? -9.203 -13.727 -5.859 1 98.5 76 CYS A CA 1
ATOM 570 C C . CYS A 1 76 ? -9.07 -13.516 -4.355 1 98.5 76 CYS A C 1
ATOM 572 O O . CYS A 1 76 ? -7.957 -13.43 -3.83 1 98.5 76 CYS A O 1
ATOM 574 N N . ARG A 1 77 ? -10.289 -13.508 -3.701 1 98.5 77 ARG A N 1
ATOM 575 C CA . ARG A 1 77 ? -10.289 -13.32 -2.254 1 98.5 77 ARG A CA 1
ATOM 576 C C . ARG A 1 77 ? -10.789 -14.578 -1.542 1 98.5 77 ARG A C 1
ATOM 578 O O . ARG A 1 77 ? -11.82 -15.133 -1.91 1 98.5 77 ARG A O 1
ATOM 585 N N . GLY A 1 78 ? -9.969 -14.969 -0.517 1 98.38 78 GLY A N 1
ATOM 586 C CA . GLY A 1 78 ? -10.383 -16.094 0.314 1 98.38 78 GLY A CA 1
ATOM 587 C C . GLY A 1 78 ? -9.219 -16.75 1.04 1 98.38 78 GLY A C 1
ATOM 588 O O . GLY A 1 78 ? -8.102 -16.797 0.521 1 98.38 78 GLY A O 1
ATOM 589 N N . ALA A 1 79 ? -9.477 -17.297 2.158 1 96.44 79 ALA A N 1
ATOM 590 C CA . ALA A 1 79 ? -8.461 -17.922 3 1 96.44 79 ALA A CA 1
ATOM 591 C C . ALA A 1 79 ? -7.812 -19.109 2.289 1 96.44 79 ALA A C 1
ATOM 593 O O . ALA A 1 79 ? -6.609 -19.344 2.434 1 96.44 79 ALA A O 1
ATOM 594 N N . GLN A 1 80 ? -8.641 -19.781 1.491 1 97.44 80 GLN A N 1
ATOM 595 C CA . GLN A 1 80 ? -8.141 -20.969 0.793 1 97.44 80 GLN A CA 1
ATOM 596 C C . GLN A 1 80 ? -8.203 -20.781 -0.72 1 97.44 80 GLN A C 1
ATOM 598 O O . GLN A 1 80 ? -9.211 -20.312 -1.252 1 97.44 80 GLN A O 1
ATOM 603 N N . TRP A 1 81 ? -7.18 -21.25 -1.392 1 96.62 81 TRP A N 1
ATOM 604 C CA . TRP A 1 81 ? -7.066 -21.125 -2.842 1 96.62 81 TRP A CA 1
ATOM 605 C C . TRP A 1 81 ? -8.25 -21.797 -3.539 1 96.62 81 TRP A C 1
ATOM 607 O O . TRP A 1 81 ? -8.828 -21.219 -4.461 1 96.62 81 TRP A O 1
ATOM 617 N N . LYS A 1 82 ? -8.594 -22.922 -3.121 1 96.06 82 LYS A N 1
ATOM 618 C CA . LYS A 1 82 ? -9.555 -23.766 -3.822 1 96.06 82 LYS A CA 1
ATOM 619 C C . LYS A 1 82 ? -10.969 -23.188 -3.723 1 96.06 82 LYS A C 1
ATOM 621 O O . LYS A 1 82 ? -11.852 -23.547 -4.492 1 96.06 82 LYS A O 1
ATOM 626 N N . SER A 1 83 ? -11.219 -22.281 -2.779 1 97.38 83 SER A N 1
ATOM 627 C CA . SER A 1 83 ? -12.57 -21.781 -2.553 1 97.38 83 SER A CA 1
ATOM 628 C C . SER A 1 83 ? -12.617 -20.266 -2.605 1 97.38 83 SER A C 1
ATOM 630 O O . SER A 1 83 ? -13.594 -19.656 -2.168 1 97.38 83 SER A O 1
ATOM 632 N N . CYS A 1 84 ? -11.555 -19.656 -3.053 1 98 84 CYS A N 1
ATOM 633 C CA . CYS A 1 84 ? -11.539 -18.203 -3.104 1 98 84 CYS A CA 1
ATOM 634 C C . CYS A 1 84 ? -12.492 -17.688 -4.18 1 98 84 CYS A C 1
ATOM 636 O O . CYS A 1 84 ? -12.836 -18.406 -5.109 1 98 84 CYS A O 1
ATOM 638 N N . SER A 1 85 ? -12.969 -16.453 -3.982 1 98.19 85 SER A N 1
ATOM 639 C CA . SER A 1 85 ? -13.906 -15.812 -4.902 1 98.19 85 SER A CA 1
ATOM 640 C C . SER A 1 85 ? -13.203 -14.773 -5.773 1 98.19 85 SER A C 1
ATOM 642 O O . SER A 1 85 ? -12.539 -13.875 -5.258 1 98.19 85 SER A O 1
ATOM 644 N N . LYS A 1 86 ? -13.422 -14.859 -7.094 1 98 86 LYS A N 1
ATOM 645 C CA . LYS A 1 86 ? -12.805 -13.906 -8.016 1 98 86 LYS A CA 1
ATOM 646 C C . LYS A 1 86 ? -13.367 -12.5 -7.809 1 98 86 LYS A C 1
ATOM 648 O O . LYS A 1 86 ? -14.578 -12.305 -7.793 1 98 86 LYS A O 1
ATOM 653 N N . VAL A 1 87 ? -12.516 -11.633 -7.645 1 98.62 87 VAL A N 1
ATOM 654 C CA . VAL A 1 87 ? -12.898 -10.242 -7.434 1 98.62 87 VAL A CA 1
ATOM 655 C C . VAL A 1 87 ? -12.867 -9.492 -8.766 1 98.62 87 VAL A C 1
ATOM 657 O O . VAL A 1 87 ? -13.789 -8.734 -9.078 1 98.62 87 VAL A O 1
ATOM 660 N N . VAL A 1 88 ? -11.859 -9.656 -9.586 1 98.62 88 VAL A N 1
ATOM 661 C CA . VAL A 1 88 ? -11.688 -9.039 -10.898 1 98.62 88 VAL A CA 1
ATOM 662 C C . VAL A 1 88 ? -10.836 -9.945 -11.789 1 98.62 88 VAL A C 1
ATOM 664 O O . VAL A 1 88 ? -10.023 -10.727 -11.281 1 98.62 88 VAL A O 1
ATOM 667 N N . GLU A 1 89 ? -11.031 -9.82 -13.07 1 97.94 89 GLU A N 1
ATOM 668 C CA . GLU A 1 89 ? -10.32 -10.648 -14.047 1 97.94 89 GLU A CA 1
ATOM 669 C C . GLU A 1 89 ? -10.094 -9.891 -15.352 1 97.94 89 GLU A C 1
ATOM 671 O O . GLU A 1 89 ? -10.891 -9.023 -15.719 1 97.94 89 GLU A O 1
ATOM 676 N N . THR A 1 90 ? -9.016 -10.25 -15.984 1 97.81 90 THR A N 1
ATOM 677 C CA . THR A 1 90 ? -8.727 -9.625 -17.281 1 97.81 90 THR A CA 1
ATOM 678 C C . THR A 1 90 ? -9.531 -10.297 -18.391 1 97.81 90 THR A C 1
ATOM 680 O O . THR A 1 90 ? -10.039 -11.398 -18.219 1 97.81 90 THR A O 1
ATOM 683 N N . GLU A 1 91 ? -9.719 -9.547 -19.547 1 92.94 91 GLU A N 1
ATOM 684 C CA . GLU A 1 91 ? -10.375 -10.094 -20.734 1 92.94 91 GLU A CA 1
ATOM 685 C C . GLU A 1 91 ? -9.352 -10.461 -21.812 1 92.94 91 GLU A C 1
ATOM 687 O O . GLU A 1 91 ? -9.492 -10.086 -22.969 1 92.94 91 GLU A O 1
ATOM 692 N N . ASN A 1 92 ? -8.289 -11.125 -21.516 1 82 92 ASN A N 1
ATOM 693 C CA . ASN A 1 92 ? -7.207 -11.547 -22.391 1 82 92 ASN A CA 1
ATOM 694 C C . ASN A 1 92 ? -6.602 -10.367 -23.141 1 82 92 ASN A C 1
ATOM 696 O O . ASN A 1 92 ? -6.371 -10.445 -24.344 1 82 92 ASN A O 1
ATOM 700 N N . SER A 1 93 ? -6.535 -9.242 -22.531 1 87.19 93 SER A N 1
ATOM 701 C CA . SER A 1 93 ? -5.949 -8.008 -23.047 1 87.19 93 SER A CA 1
ATOM 702 C C . SER A 1 93 ? -5.207 -7.25 -21.953 1 87.19 93 SER A C 1
ATOM 704 O O . SER A 1 93 ? -5.188 -7.672 -20.797 1 87.19 93 SER A O 1
ATOM 706 N N . GLU A 1 94 ? -4.555 -6.219 -22.438 1 93.25 94 GLU A N 1
ATOM 707 C CA . GLU A 1 94 ? -3.836 -5.375 -21.484 1 93.25 94 GLU A CA 1
ATOM 708 C C . GLU A 1 94 ? -4.684 -4.184 -21.047 1 93.25 94 GLU A C 1
ATOM 710 O O . GLU A 1 94 ? -4.172 -3.232 -20.453 1 93.25 94 GLU A O 1
ATOM 715 N N . VAL A 1 95 ? -5.973 -4.312 -21.406 1 92.62 95 VAL A N 1
ATOM 716 C CA . VAL A 1 95 ? -6.895 -3.248 -21.031 1 92.62 95 VAL A CA 1
ATOM 717 C C . VAL A 1 95 ? -7.207 -3.342 -19.531 1 92.62 95 VAL A C 1
ATOM 719 O O . VAL A 1 95 ? -7.43 -4.434 -19.016 1 92.62 95 VAL A O 1
ATOM 722 N N . LYS A 1 96 ? -7.344 -2.246 -18.938 1 94.56 96 LYS A N 1
ATOM 723 C CA . LYS A 1 96 ? -7.695 -2.18 -17.531 1 94.56 96 LYS A CA 1
ATOM 724 C C . LYS A 1 96 ? -9.133 -2.633 -17.297 1 94.56 96 LYS A C 1
ATOM 726 O O . LYS A 1 96 ? -10.062 -2.127 -17.938 1 94.56 96 LYS A O 1
ATOM 731 N N . GLU A 1 97 ? -9.312 -3.574 -16.453 1 98 97 GLU A N 1
ATOM 732 C CA . GLU A 1 97 ? -10.633 -4 -16 1 98 97 GLU A CA 1
ATOM 733 C C . GLU A 1 97 ? -10.891 -3.555 -14.562 1 98 97 GLU A C 1
ATOM 735 O O . GLU A 1 97 ? -10.008 -3.668 -13.711 1 98 97 GLU A O 1
ATOM 740 N N . LYS A 1 98 ? -12.078 -2.982 -14.281 1 97.81 98 LYS A N 1
ATOM 741 C CA . LYS A 1 98 ? -12.383 -2.459 -12.953 1 97.81 98 LYS A CA 1
ATOM 742 C C . LYS A 1 98 ? -13.719 -3.006 -12.445 1 97.81 98 LYS A C 1
ATOM 744 O O . LYS A 1 98 ? -14.688 -3.09 -13.195 1 97.81 98 LYS A O 1
ATOM 749 N N . ARG A 1 99 ? -13.727 -3.383 -11.289 1 97.69 99 ARG A N 1
ATOM 750 C CA . ARG A 1 99 ? -14.922 -3.74 -10.531 1 97.69 99 ARG A CA 1
ATOM 751 C C . ARG A 1 99 ? -14.977 -2.986 -9.211 1 97.69 99 ARG A C 1
ATOM 753 O O . ARG A 1 99 ? -14.289 -3.346 -8.25 1 97.69 99 ARG A O 1
ATOM 760 N N . GLY A 1 100 ? -15.891 -1.91 -9.172 1 97.25 100 GLY A N 1
ATOM 761 C CA . GLY A 1 100 ? -15.898 -1.051 -8 1 97.25 100 GLY A CA 1
ATOM 762 C C . GLY A 1 100 ? -14.578 -0.321 -7.793 1 97.25 100 GLY A C 1
ATOM 763 O O . GLY A 1 100 ? -14.125 0.414 -8.672 1 97.25 100 GLY A O 1
ATOM 764 N N . ARG A 1 101 ? -13.914 -0.693 -6.602 1 98.38 101 ARG A N 1
ATOM 765 C CA . ARG A 1 101 ? -12.703 0.013 -6.207 1 98.38 101 ARG A CA 1
ATOM 766 C C . ARG A 1 101 ? -11.453 -0.791 -6.57 1 98.38 101 ARG A C 1
ATOM 768 O O . ARG A 1 101 ? -10.344 -0.425 -6.195 1 98.38 101 ARG A O 1
ATOM 775 N N . VAL A 1 102 ? -11.633 -1.928 -7.199 1 98.75 102 VAL A N 1
ATOM 776 C CA . VAL A 1 102 ? -10.516 -2.805 -7.527 1 98.75 102 VAL A CA 1
ATOM 777 C C . VAL A 1 102 ? -10.312 -2.842 -9.039 1 98.75 102 VAL A C 1
ATOM 779 O O . VAL A 1 102 ? -11.273 -2.98 -9.797 1 98.75 102 VAL A O 1
ATOM 782 N N . SER A 1 103 ? -9.078 -2.699 -9.484 1 98.62 103 SER A N 1
ATOM 783 C CA . SER A 1 103 ? -8.766 -2.771 -10.906 1 98.62 103 SER A CA 1
ATOM 784 C C . SER A 1 103 ? -7.598 -3.715 -11.172 1 98.62 103 SER A C 1
ATOM 786 O O . SER A 1 103 ? -6.789 -3.975 -10.273 1 98.62 103 SER A O 1
ATOM 788 N N . ILE A 1 104 ? -7.543 -4.195 -12.391 1 98.56 104 ILE A N 1
ATOM 789 C CA . ILE A 1 104 ? -6.484 -5.102 -12.82 1 98.56 104 ILE A CA 1
ATOM 790 C C . ILE A 1 104 ? -6.023 -4.727 -14.227 1 98.56 104 ILE A C 1
ATOM 792 O O . ILE A 1 104 ? -6.844 -4.438 -15.102 1 98.56 104 ILE A O 1
ATOM 796 N N . THR A 1 105 ? -4.75 -4.672 -14.406 1 98.25 105 THR A N 1
ATOM 797 C CA . THR A 1 105 ? -4.133 -4.391 -15.695 1 98.25 105 THR A CA 1
ATOM 798 C C . THR A 1 105 ? -2.973 -5.348 -15.961 1 98.25 105 THR A C 1
ATOM 800 O O . THR A 1 105 ? -2.209 -5.676 -15.047 1 98.25 105 THR A O 1
ATOM 803 N N . ASP A 1 106 ? -2.92 -5.777 -17.188 1 97.94 106 ASP A N 1
ATOM 804 C CA . ASP A 1 106 ? -1.848 -6.688 -17.578 1 97.94 106 ASP A CA 1
ATOM 805 C C . ASP A 1 106 ? -0.854 -5.992 -18.5 1 97.94 106 ASP A C 1
ATOM 807 O O . ASP A 1 106 ? -1.236 -5.129 -19.297 1 97.94 106 ASP A O 1
ATOM 811 N N . ASN A 1 107 ? 0.383 -6.277 -18.312 1 97.69 107 ASN A N 1
ATOM 812 C CA . ASN A 1 107 ? 1.47 -5.891 -19.203 1 97.69 107 ASN A CA 1
ATOM 813 C C . ASN A 1 107 ? 2.207 -7.109 -19.75 1 97.69 107 ASN A C 1
ATOM 815 O O . ASN A 1 107 ? 3.066 -7.676 -19.078 1 97.69 107 ASN A O 1
ATOM 819 N N . HIS A 1 108 ? 1.854 -7.398 -20.953 1 97 108 HIS A N 1
ATOM 820 C CA . HIS A 1 108 ? 2.377 -8.617 -21.562 1 97 108 HIS A CA 1
ATOM 821 C C . HIS A 1 108 ? 3.885 -8.523 -21.781 1 97 108 HIS A C 1
ATOM 823 O O . HIS A 1 108 ? 4.602 -9.516 -21.625 1 97 108 HIS A O 1
ATOM 829 N N . THR A 1 109 ? 4.34 -7.41 -22.125 1 96.12 109 THR A N 1
ATOM 830 C CA . THR A 1 109 ? 5.762 -7.219 -22.375 1 96.12 109 THR A CA 1
ATOM 831 C C . THR A 1 109 ? 6.582 -7.531 -21.125 1 96.12 109 THR A C 1
ATOM 833 O O . THR A 1 109 ? 7.617 -8.195 -21.203 1 96.12 109 THR A O 1
ATOM 836 N N . MET A 1 110 ? 6.027 -7.145 -19.953 1 96.25 110 MET A N 1
ATOM 837 C CA . MET A 1 110 ? 6.762 -7.336 -18.703 1 96.25 110 MET A CA 1
ATOM 838 C C . MET A 1 110 ? 6.336 -8.625 -18.016 1 96.25 110 MET A C 1
ATOM 840 O O . MET A 1 110 ? 6.926 -9.023 -17 1 96.25 110 MET A O 1
ATOM 844 N N . SER A 1 111 ? 5.344 -9.258 -18.531 1 97 111 SER A N 1
ATOM 845 C CA . SER A 1 111 ? 4.758 -10.445 -17.922 1 97 111 SER A CA 1
ATOM 846 C C . SER A 1 111 ? 4.395 -10.188 -16.469 1 97 111 SER A C 1
ATOM 848 O O . SER A 1 111 ? 4.781 -10.953 -15.578 1 97 111 SER A O 1
ATOM 850 N N . THR A 1 112 ? 3.76 -9.172 -16.25 1 97.25 112 THR A N 1
ATOM 851 C CA . THR A 1 112 ? 3.336 -8.727 -14.922 1 97.25 112 THR A CA 1
ATOM 852 C C . THR A 1 112 ? 1.931 -8.133 -14.977 1 97.25 112 THR A C 1
ATOM 854 O O . THR A 1 112 ? 1.628 -7.32 -15.852 1 97.25 112 THR A O 1
ATOM 857 N N . PHE A 1 113 ? 1.093 -8.633 -14.117 1 98 113 PHE A N 1
ATOM 858 C CA . PHE A 1 113 ? -0.174 -7.926 -13.977 1 98 113 PHE A CA 1
ATOM 859 C C . PHE A 1 113 ? -0.272 -7.258 -12.609 1 98 113 PHE A C 1
ATOM 861 O O . PHE A 1 113 ? 0.321 -7.73 -11.641 1 98 113 PHE A O 1
ATOM 868 N N . THR A 1 114 ? -0.964 -6.156 -12.555 1 98.31 114 THR A N 1
ATOM 869 C CA . THR A 1 114 ? -1.05 -5.344 -11.344 1 98.31 114 THR A CA 1
ATOM 870 C C . THR A 1 114 ? -2.504 -5.168 -10.914 1 98.31 114 THR A C 1
ATOM 872 O O . THR A 1 114 ? -3.355 -4.797 -11.727 1 98.31 114 THR A O 1
ATOM 875 N N . VAL A 1 115 ? -2.709 -5.426 -9.688 1 98.75 115 VAL A N 1
ATOM 876 C CA . VAL A 1 115 ? -4.012 -5.176 -9.078 1 98.75 115 VAL A CA 1
ATOM 877 C C . VAL A 1 115 ? -3.943 -3.932 -8.195 1 98.75 115 VAL A C 1
ATOM 879 O O . VAL A 1 115 ? -2.984 -3.75 -7.441 1 98.75 115 VAL A O 1
ATOM 882 N N . THR A 1 116 ? -4.875 -3.105 -8.281 1 98.69 116 THR A N 1
ATOM 883 C CA . THR A 1 116 ? -4.941 -1.896 -7.469 1 98.69 116 THR A CA 1
ATOM 884 C C . THR A 1 116 ? -6.254 -1.836 -6.695 1 98.69 116 THR A C 1
ATOM 886 O O . THR A 1 116 ? -7.332 -1.939 -7.285 1 98.69 116 THR A O 1
ATOM 889 N N . MET A 1 117 ? -6.152 -1.661 -5.406 1 98.69 117 MET A N 1
ATOM 890 C CA . MET A 1 117 ? -7.309 -1.46 -4.535 1 98.69 117 MET A CA 1
ATOM 891 C C . MET A 1 117 ? -7.355 -0.026 -4.02 1 98.69 117 MET A C 1
ATOM 893 O O . MET A 1 117 ? -6.477 0.399 -3.271 1 98.69 117 MET A O 1
ATOM 897 N N . GLU A 1 118 ? -8.344 0.66 -4.348 1 98.31 118 GLU A N 1
ATOM 898 C CA . GLU A 1 118 ? -8.477 2.072 -3.998 1 98.31 118 GLU A CA 1
ATOM 899 C C . GLU A 1 118 ? -9.453 2.268 -2.846 1 98.31 118 GLU A C 1
ATOM 901 O O . GLU A 1 118 ? -10.312 1.414 -2.6 1 98.31 118 GLU A O 1
ATOM 906 N N . ASN A 1 119 ? -9.266 3.502 -2.154 1 97.56 119 ASN A N 1
ATOM 907 C CA . ASN A 1 119 ? -10.164 3.859 -1.059 1 97.56 119 ASN A CA 1
ATOM 908 C C . ASN A 1 119 ? -10.359 2.693 -0.094 1 97.56 119 ASN A C 1
ATOM 910 O O . ASN A 1 119 ? -11.492 2.293 0.182 1 97.56 119 ASN A O 1
ATOM 914 N N . LEU A 1 120 ? -9.297 2.213 0.451 1 98.25 120 LEU A N 1
ATOM 915 C CA . LEU A 1 120 ? -9.273 1.036 1.313 1 98.25 120 LEU A CA 1
ATOM 916 C C . LEU A 1 120 ? -10.219 1.21 2.498 1 98.25 120 LEU A C 1
ATOM 918 O O . LEU A 1 120 ? -10.32 2.303 3.061 1 98.25 120 LEU A O 1
ATOM 922 N N . THR A 1 121 ? -10.883 0.151 2.928 1 97.44 121 THR A N 1
ATOM 923 C CA . THR A 1 121 ? -11.664 0.047 4.152 1 97.44 121 THR A CA 1
ATOM 924 C C . THR A 1 121 ? -11.203 -1.136 4.996 1 97.44 121 THR A C 1
ATOM 926 O O . THR A 1 121 ? -10.523 -2.033 4.492 1 97.44 121 THR A O 1
ATOM 929 N N . LEU A 1 122 ? -11.555 -1.135 6.207 1 96.62 122 LEU A N 1
ATOM 930 C CA . LEU A 1 122 ? -11.18 -2.232 7.094 1 96.62 122 LEU A CA 1
ATOM 931 C C . LEU A 1 122 ? -11.68 -3.564 6.547 1 96.62 122 LEU A C 1
ATOM 933 O O . LEU A 1 122 ? -11.039 -4.602 6.746 1 96.62 122 LEU A O 1
ATOM 937 N N . GLY A 1 123 ? -12.742 -3.539 5.816 1 96.94 123 GLY A N 1
ATOM 938 C CA . GLY A 1 123 ? -13.32 -4.738 5.238 1 96.94 123 GLY A CA 1
ATOM 939 C C . GLY A 1 123 ? -12.484 -5.332 4.125 1 96.94 123 GLY A C 1
ATOM 940 O O . GLY A 1 123 ? -12.703 -6.477 3.717 1 96.94 123 GLY A O 1
ATOM 941 N N . ASP A 1 124 ? -11.594 -4.586 3.66 1 98.06 124 ASP A N 1
ATOM 942 C CA . ASP A 1 124 ? -10.742 -5.059 2.57 1 98.06 124 ASP A CA 1
ATOM 943 C C . ASP A 1 124 ? -9.633 -5.965 3.092 1 98.06 124 ASP A C 1
ATOM 945 O O . ASP A 1 124 ? -8.992 -6.68 2.316 1 98.06 124 ASP A O 1
ATOM 949 N N . ALA A 1 125 ? -9.352 -5.918 4.383 1 97.25 125 ALA A N 1
ATOM 950 C CA . ALA A 1 125 ? -8.305 -6.773 4.945 1 97.25 125 ALA A CA 1
ATOM 951 C C . ALA A 1 125 ? -8.641 -8.25 4.738 1 97.25 125 ALA A C 1
ATOM 953 O O . ALA A 1 125 ? -9.797 -8.656 4.867 1 97.25 125 ALA A O 1
ATOM 954 N N . GLY A 1 126 ? -7.5 -9.039 4.43 1 96.81 126 GLY A N 1
ATOM 955 C CA . GLY A 1 126 ? -7.711 -10.469 4.273 1 96.81 126 GLY A CA 1
ATOM 956 C C . GLY A 1 126 ? -6.684 -11.125 3.377 1 96.81 126 GLY A C 1
ATOM 957 O O . GLY A 1 126 ? -5.652 -10.531 3.061 1 96.81 126 GLY A O 1
ATOM 958 N N . ILE 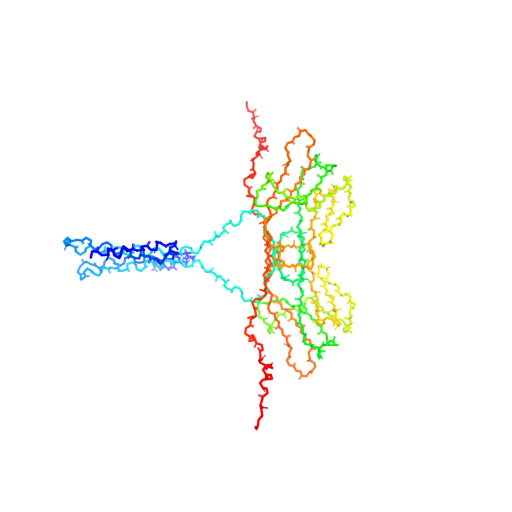A 1 127 ? -6.988 -12.375 3.051 1 97.25 127 ILE A N 1
ATOM 959 C CA . ILE A 1 127 ? -6.125 -13.195 2.207 1 97.25 127 ILE A CA 1
ATOM 960 C C . ILE A 1 127 ? -6.617 -13.141 0.761 1 97.25 127 ILE A C 1
ATOM 962 O O . ILE A 1 127 ? -7.812 -13.281 0.499 1 97.25 127 ILE A O 1
ATOM 966 N N . TYR A 1 128 ? -5.68 -12.945 -0.08 1 97.69 128 TYR A N 1
ATOM 967 C CA . TYR A 1 128 ? -5.957 -12.898 -1.512 1 97.69 128 TYR A CA 1
ATOM 968 C C . TYR A 1 128 ? -4.98 -13.773 -2.285 1 97.69 128 TYR A C 1
ATOM 970 O O . TYR A 1 128 ? -4 -14.273 -1.724 1 97.69 128 TYR A O 1
ATOM 978 N N . TRP A 1 129 ? -5.312 -13.836 -3.592 1 97.69 129 TRP A N 1
ATOM 979 C CA . TRP A 1 129 ? -4.484 -14.641 -4.484 1 97.69 129 TRP A CA 1
ATOM 980 C C . TRP A 1 129 ? -4.395 -14 -5.867 1 97.69 129 TRP A C 1
ATOM 982 O O . TRP A 1 129 ? -5.406 -13.555 -6.418 1 97.69 129 TRP A O 1
ATOM 992 N N . CYS A 1 130 ? -3.152 -13.977 -6.316 1 97.81 130 CYS A N 1
ATOM 993 C CA . CYS A 1 130 ? -2.967 -13.82 -7.754 1 97.81 130 CYS A CA 1
ATOM 994 C C . CYS A 1 130 ? -3.162 -15.148 -8.477 1 97.81 130 CYS A C 1
ATOM 996 O O . CYS A 1 130 ? -2.602 -16.172 -8.078 1 97.81 130 CYS A O 1
ATOM 998 N N . GLY A 1 131 ? -3.947 -15.102 -9.602 1 97.62 131 GLY A N 1
ATOM 999 C CA . GLY A 1 131 ? -4.168 -16.328 -10.352 1 97.62 131 GLY A CA 1
ATOM 1000 C C . GLY A 1 131 ? -4.066 -16.141 -11.852 1 97.62 131 GLY A C 1
ATOM 1001 O O . GLY A 1 131 ? -4.344 -15.055 -12.367 1 97.62 131 GLY A O 1
ATOM 1002 N N . ILE A 1 132 ? -3.656 -17.188 -12.5 1 97.62 132 ILE A N 1
ATOM 1003 C CA . ILE A 1 132 ? -3.588 -17.234 -13.961 1 97.62 132 ILE A CA 1
ATOM 1004 C C . ILE A 1 132 ? -4.438 -18.391 -14.477 1 97.62 132 ILE A C 1
ATOM 1006 O O . ILE A 1 132 ? -4.246 -19.547 -14.062 1 97.62 132 ILE A O 1
ATOM 1010 N N . ASN A 1 133 ? -5.312 -18.062 -15.383 1 96.25 133 ASN A N 1
ATOM 1011 C CA . ASN A 1 133 ? -6.172 -19.094 -15.953 1 96.25 133 ASN A CA 1
ATOM 1012 C C . ASN A 1 133 ? -5.457 -19.875 -17.047 1 96.25 133 ASN A C 1
ATOM 1014 O O . ASN A 1 133 ? -5.164 -19.344 -18.109 1 96.25 133 ASN A O 1
ATOM 1018 N N . ILE A 1 134 ? -5.18 -21.141 -16.766 1 94.12 134 ILE A N 1
ATOM 1019 C CA . ILE A 1 134 ? -4.57 -22.016 -17.75 1 94.12 134 ILE A CA 1
ATOM 1020 C C . ILE A 1 134 ? -5.602 -23.031 -18.25 1 94.12 134 ILE A C 1
ATOM 1022 O O . ILE A 1 134 ? -6.168 -23.797 -17.453 1 94.12 134 ILE A O 1
ATOM 1026 N N . LYS A 1 135 ? -5.75 -23.047 -19.547 1 88 135 LYS A N 1
ATOM 1027 C CA . LYS A 1 135 ? -6.695 -24 -20.125 1 88 135 LYS A CA 1
ATOM 1028 C C . LYS A 1 135 ? -6.18 -25.438 -20 1 88 135 LYS A C 1
ATOM 1030 O O . LYS A 1 135 ? -5.086 -25.75 -20.469 1 88 135 LYS A O 1
ATOM 1035 N N . GLY A 1 136 ? -6.949 -26.266 -19.438 1 89.5 136 GLY A N 1
ATOM 1036 C CA . GLY A 1 136 ? -6.613 -27.672 -19.328 1 89.5 136 GLY A CA 1
ATOM 1037 C C . GLY A 1 136 ? -5.57 -27.953 -18.281 1 89.5 136 GLY A C 1
ATOM 1038 O O . GLY A 1 136 ? -4.965 -29.031 -18.266 1 89.5 136 GLY A O 1
ATOM 1039 N N . GLY A 1 137 ? -5.16 -27.031 -17.516 1 89.94 137 GLY A N 1
ATOM 1040 C CA . GLY A 1 137 ? -4.145 -27.219 -16.5 1 89.94 137 GLY A CA 1
ATOM 1041 C C . GLY A 1 137 ? -4.473 -26.531 -15.188 1 89.94 137 GLY A C 1
ATOM 1042 O O . GLY A 1 137 ? -5.559 -25.953 -15.031 1 89.94 137 GLY A O 1
ATOM 1043 N N . SER A 1 138 ? -3.592 -26.766 -14.227 1 93.12 138 SER A N 1
ATOM 1044 C CA . SER A 1 138 ? -3.744 -26.094 -12.945 1 93.12 138 SER A CA 1
ATOM 1045 C C . SER A 1 138 ? -3.338 -24.625 -13.047 1 93.12 138 SER A C 1
ATOM 1047 O O . SER A 1 138 ? -2.355 -24.297 -13.711 1 93.12 138 SER A O 1
ATOM 1049 N N . ASP A 1 139 ? -4.066 -23.797 -12.367 1 96.12 139 ASP A N 1
ATOM 1050 C CA . ASP A 1 139 ? -3.787 -22.359 -12.398 1 96.12 139 ASP A CA 1
ATOM 1051 C C . ASP A 1 139 ? -2.633 -22 -11.469 1 96.12 139 ASP A C 1
ATOM 1053 O O . ASP A 1 139 ? -2.721 -22.219 -10.258 1 96.12 139 ASP A O 1
ATOM 1057 N N . PRO A 1 140 ? -1.491 -21.453 -12.039 1 95.88 140 PRO A N 1
ATOM 1058 C CA . PRO A 1 140 ? -0.51 -20.859 -11.133 1 95.88 140 PRO A CA 1
ATOM 1059 C C . PRO A 1 140 ? -1.116 -19.781 -10.242 1 95.88 140 PRO A C 1
ATOM 1061 O O . PRO A 1 140 ? -2.002 -19.031 -10.672 1 95.88 140 PRO A O 1
ATOM 1064 N N . HIS A 1 141 ? -0.707 -19.688 -9.008 1 96.38 141 HIS A N 1
ATOM 1065 C CA . HIS A 1 141 ? -1.255 -18.719 -8.062 1 96.38 141 HIS A CA 1
ATOM 1066 C C . HIS A 1 141 ? -0.219 -18.328 -7.012 1 96.38 141 HIS A C 1
ATOM 1068 O O . HIS A 1 141 ? 0.752 -19.047 -6.789 1 96.38 141 HIS A O 1
ATOM 1074 N N . SER A 1 142 ? -0.337 -17.172 -6.473 1 94.75 142 SER A N 1
ATOM 1075 C CA . SER A 1 142 ? 0.522 -16.703 -5.395 1 94.75 142 SER A CA 1
ATOM 1076 C C . SER A 1 142 ? -0.281 -15.953 -4.336 1 94.75 142 SER A C 1
ATOM 1078 O O . SER A 1 142 ? -1.219 -15.227 -4.664 1 94.75 142 SER A O 1
ATOM 1080 N N . LEU A 1 143 ? 0.148 -16.094 -3.076 1 95.62 143 LEU A N 1
ATOM 1081 C CA . LEU A 1 143 ? -0.56 -15.578 -1.912 1 95.62 143 LEU A CA 1
ATOM 1082 C C . LEU A 1 143 ? -0.196 -14.117 -1.667 1 95.62 143 LEU A C 1
ATOM 1084 O O . LEU A 1 143 ? 0.977 -13.742 -1.748 1 95.62 143 LEU A O 1
ATOM 1088 N N . VAL A 1 144 ? -1.206 -13.344 -1.347 1 96.12 144 VAL A N 1
ATOM 1089 C CA . VAL A 1 144 ? -1.015 -11.961 -0.945 1 96.12 144 VAL A CA 1
ATOM 1090 C C . VAL A 1 144 ? -1.842 -11.664 0.304 1 96.12 144 VAL A C 1
ATOM 1092 O O . VAL A 1 144 ? -3.037 -11.961 0.35 1 96.12 144 VAL A O 1
ATOM 1095 N N . ASN A 1 145 ? -1.21 -11.102 1.28 1 94.69 145 ASN A N 1
ATOM 1096 C CA . ASN A 1 145 ? -1.914 -10.656 2.477 1 94.69 145 ASN A CA 1
ATOM 1097 C C . ASN A 1 145 ? -2.148 -9.148 2.457 1 94.69 145 ASN A C 1
ATOM 1099 O O . ASN A 1 145 ? -1.198 -8.367 2.373 1 94.69 145 ASN A O 1
ATOM 1103 N N . VAL A 1 146 ? -3.41 -8.742 2.551 1 96.5 146 VAL A N 1
ATOM 1104 C CA . VAL A 1 146 ? -3.766 -7.328 2.598 1 96.5 146 VAL A CA 1
ATOM 1105 C C . VAL A 1 146 ? -4.184 -6.949 4.016 1 96.5 146 VAL A C 1
ATOM 1107 O O . VAL A 1 146 ? -5.082 -7.566 4.594 1 96.5 146 VAL A O 1
ATOM 1110 N N . THR A 1 147 ? -3.484 -5.988 4.551 1 94.38 147 THR A N 1
ATOM 1111 C CA . THR A 1 147 ? -3.83 -5.457 5.863 1 94.38 147 THR A CA 1
ATOM 1112 C C . THR A 1 147 ? -4.219 -3.984 5.766 1 94.38 147 THR A C 1
ATOM 1114 O O . THR A 1 147 ? -3.631 -3.232 4.984 1 94.38 147 THR A O 1
ATOM 1117 N N . VAL A 1 148 ? -5.219 -3.598 6.484 1 94.62 148 VAL A N 1
ATOM 1118 C CA . VAL A 1 148 ? -5.637 -2.203 6.586 1 94.62 148 VAL A CA 1
ATOM 1119 C C . VAL A 1 148 ? -5.512 -1.728 8.031 1 94.62 148 VAL A C 1
ATOM 1121 O O . VAL A 1 148 ? -6.176 -2.256 8.922 1 94.62 148 VAL A O 1
ATOM 1124 N N . LEU A 1 149 ? -4.59 -0.825 8.266 1 87.56 149 LEU A N 1
ATOM 1125 C CA . LEU A 1 149 ? -4.262 -0.395 9.625 1 87.56 149 LEU A CA 1
ATOM 1126 C C . LEU A 1 149 ? -4.562 1.089 9.805 1 87.56 149 LEU A C 1
ATOM 1128 O O . LEU A 1 149 ? -4.016 1.931 9.094 1 87.56 149 LEU A O 1
ATOM 1132 N N . PRO A 1 150 ? -5.48 1.298 10.773 1 80.06 150 PRO A N 1
ATOM 1133 C CA . PRO A 1 150 ? -5.66 2.717 11.086 1 80.06 150 PRO A CA 1
ATOM 1134 C C . PRO A 1 150 ? -4.441 3.334 11.766 1 80.06 150 PRO A C 1
ATOM 1136 O O . PRO A 1 150 ? -3.68 2.629 12.43 1 80.06 150 PRO A O 1
ATOM 1139 N N . GLY A 1 151 ? -3.85 4.305 11.258 1 67.5 151 GLY A N 1
ATOM 1140 C CA . GLY A 1 151 ? -2.732 4.961 11.922 1 67.5 151 GLY A CA 1
ATOM 1141 C C . GLY A 1 151 ? -2.93 5.109 13.414 1 67.5 151 GLY A C 1
ATOM 1142 O O . GLY A 1 151 ? -4.062 5.148 13.898 1 67.5 151 GLY A O 1
ATOM 1143 N N . SER A 1 152 ? -1.952 4.52 14.234 1 58.56 152 SER A N 1
ATOM 1144 C CA . SER A 1 152 ? -2.051 4.781 15.664 1 58.56 152 SER A CA 1
ATOM 1145 C C . SER A 1 152 ? -2.092 6.281 15.953 1 58.56 152 SER A C 1
ATOM 1147 O O . SER A 1 152 ? -1.509 7.074 15.211 1 58.56 152 SER A O 1
ATOM 1149 N N . LEU A 1 153 ? -3.229 6.758 16.359 1 47.94 153 LEU A N 1
ATOM 1150 C CA . LEU A 1 153 ? -3.275 8.117 16.891 1 47.94 153 LEU A CA 1
ATOM 1151 C C . LEU A 1 153 ? -2.031 8.43 17.719 1 47.94 153 LEU A C 1
ATOM 1153 O O . LEU A 1 153 ? -1.772 7.773 18.719 1 47.94 153 LEU A O 1
ATOM 1157 N N . GLY A 1 154 ? -0.982 8.406 17.266 1 38.84 154 GLY A N 1
ATOM 1158 C CA . GLY A 1 154 ? -0.111 9.094 18.203 1 38.84 154 GLY A CA 1
ATOM 1159 C C . GLY A 1 154 ? -0.844 10.102 19.062 1 38.84 154 GLY A C 1
ATOM 1160 O O . GLY A 1 154 ? -1.942 10.539 18.719 1 38.84 154 GLY A O 1
ATOM 1161 N N . ALA A 1 155 ? -0.365 10.305 20.422 1 36.47 155 ALA A N 1
ATOM 1162 C CA . ALA A 1 155 ? -0.674 11.43 21.312 1 36.47 155 ALA A CA 1
ATOM 1163 C C . ALA A 1 155 ? -0.754 12.734 20.516 1 36.47 155 ALA A C 1
ATOM 1165 O O . ALA A 1 155 ? 0.273 13.344 20.203 1 36.47 155 ALA A O 1
ATOM 1166 N N . GLY A 1 156 ? -0.99 12.992 19.5 1 32.22 156 GLY A N 1
ATOM 1167 C CA . GLY A 1 156 ? -1.131 14.438 19.5 1 32.22 156 GLY A CA 1
ATOM 1168 C C . GLY A 1 156 ? -1.727 14.977 20.781 1 32.22 156 GLY A C 1
ATOM 1169 O O . GLY A 1 156 ? -2.363 14.242 21.547 1 32.22 156 GLY A O 1
ATOM 1170 N N . GLY A 1 157 ? -1.357 16.375 21.25 1 31 157 GLY A N 1
ATOM 1171 C CA . GLY A 1 157 ? -1.857 17.203 22.328 1 31 157 GLY A CA 1
ATOM 1172 C C . GLY A 1 157 ? -3.363 17.125 22.5 1 31 157 GLY A C 1
ATOM 1173 O O . GLY A 1 157 ? -3.873 16.219 23.156 1 31 157 GLY A O 1
ATOM 1174 N N . GLY A 1 158 ? -4.035 18.438 22.078 1 28.62 158 GLY A N 1
ATOM 1175 C CA . GLY A 1 158 ? -5.16 19.188 22.625 1 28.62 158 GLY A CA 1
ATOM 1176 C C . GLY A 1 158 ? -6.496 18.5 22.391 1 28.62 158 GLY A C 1
ATOM 1177 O O . GLY A 1 158 ? -6.762 18 21.297 1 28.62 158 GLY A O 1
ATOM 1178 N N . SER A 1 159 ? -7.133 18.062 23.438 1 30.62 159 SER A N 1
ATOM 1179 C CA . SER A 1 159 ? -8.477 18.297 23.969 1 30.62 159 SER A CA 1
ATOM 1180 C C . SER A 1 159 ? -9.055 19.609 23.453 1 30.62 159 SER A C 1
ATOM 1182 O O . SER A 1 159 ? -8.57 20.688 23.828 1 30.62 159 SER A O 1
ATOM 1184 N N . GLY A 1 160 ? -9.391 20.281 22.484 1 28.56 160 GLY A N 1
ATOM 1185 C CA . GLY A 1 160 ? -10.594 21.062 22.75 1 28.56 160 GLY A CA 1
ATOM 1186 C C . GLY A 1 160 ? -11.773 20.203 23.188 1 28.56 160 GLY A C 1
ATOM 1187 O O . GLY A 1 160 ? -12.453 19.609 22.344 1 28.56 160 GLY A O 1
ATOM 1188 N N . LEU A 1 161 ? -11.641 19.297 24.188 1 26.27 161 LEU A N 1
ATOM 1189 C CA . LEU A 1 161 ? -12.672 19.156 25.203 1 26.27 161 LEU A CA 1
ATOM 1190 C C . LEU A 1 161 ? -13.141 20.516 25.703 1 26.27 161 LEU A C 1
ATOM 1192 O O . LEU A 1 161 ? -12.383 21.234 26.359 1 26.27 161 LEU A O 1
ATOM 1196 N N . GLY A 1 162 ? -13.906 21.406 24.984 1 26.12 162 GLY A N 1
ATOM 1197 C CA . GLY A 1 162 ? -14.977 22.141 25.641 1 26.12 162 GLY A CA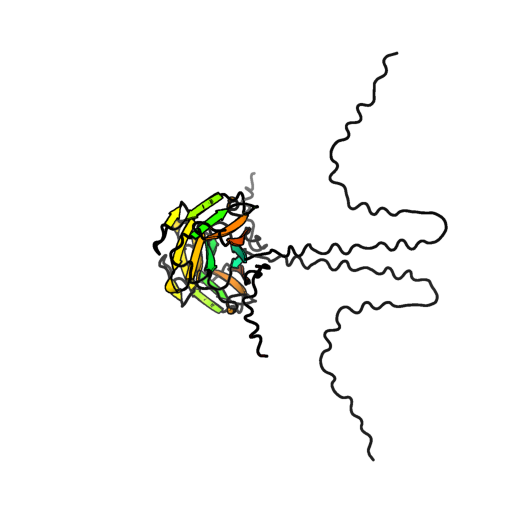 1
ATOM 1198 C C . GLY A 1 162 ? -15.711 21.328 26.688 1 26.12 162 GLY A C 1
ATOM 1199 O O . GLY A 1 162 ? -16.469 20.422 26.344 1 26.12 162 GLY A O 1
ATOM 1200 N N . GLN A 1 163 ? -15.078 20.812 27.719 1 23.06 163 GLN A N 1
ATOM 1201 C CA . GLN A 1 163 ? -15.828 20.828 28.969 1 23.06 163 GLN A CA 1
ATOM 1202 C C . GLN A 1 163 ? -16.547 22.156 29.156 1 23.06 163 GLN A C 1
ATOM 1204 O O . GLN A 1 163 ? -15.914 23.203 29.25 1 23.06 163 GLN A O 1
ATOM 1209 N N . GLY A 1 164 ? -17.812 22.406 28.594 1 23.81 164 GLY A N 1
ATOM 1210 C CA . GLY A 1 164 ? -18.844 23.203 29.219 1 23.81 164 GLY A CA 1
ATOM 1211 C C . GLY A 1 164 ? -18.844 23.109 30.734 1 23.81 164 GLY A C 1
ATOM 1212 O O . GLY A 1 164 ? -18.984 22.031 31.297 1 23.81 164 GLY A O 1
ATOM 1213 N N . PHE A 1 165 ? -17.953 23.859 31.422 1 21.3 165 PHE A N 1
ATOM 1214 C CA . PHE A 1 165 ? -18.312 24.469 32.688 1 21.3 165 PHE A CA 1
ATOM 1215 C C . PHE A 1 165 ? -19.766 24.922 32.688 1 21.3 165 PHE A C 1
ATOM 1217 O O . PHE A 1 165 ? -20.156 25.781 31.891 1 21.3 165 PHE A O 1
ATOM 1224 N N . GLY A 1 166 ? -20.75 24.047 32.844 1 20.7 166 GLY A N 1
ATOM 1225 C CA . GLY A 1 166 ? -22.031 24.484 33.406 1 20.7 166 GLY A CA 1
ATOM 1226 C C . GLY A 1 166 ? -21.891 25.594 34.438 1 20.7 166 GLY A C 1
ATOM 1227 O O . GLY A 1 166 ? -22.438 26.688 34.25 1 20.7 166 GLY A O 1
ATOM 1228 N N . GLY A 1 167 ? -21.844 25.328 35.875 1 21.02 167 GLY A N 1
ATOM 1229 C CA . GLY A 1 167 ? -22.203 26.172 37 1 21.02 167 GLY A CA 1
ATOM 1230 C C . GLY A 1 167 ? -21.203 27.297 37.219 1 21.02 167 GLY A C 1
ATOM 1231 O O . GLY A 1 167 ? -20.078 27.25 36.75 1 21.02 167 GLY A O 1
ATOM 1232 N N . MET B 1 1 ? 66.812 -10.703 26.047 1 21.28 1 MET B N 1
ATOM 1233 C CA . MET B 1 1 ? 66.188 -9.5 26.641 1 21.28 1 MET B CA 1
ATOM 1234 C C . MET B 1 1 ? 64.875 -9.18 25.984 1 21.28 1 MET B C 1
ATOM 1236 O O . MET B 1 1 ? 64.062 -8.453 26.562 1 21.28 1 MET B O 1
ATOM 1240 N N . LEU B 1 2 ? 64.625 -9.477 24.719 1 25.47 2 LEU B N 1
ATOM 1241 C CA . LEU B 1 2 ? 63.719 -8.844 23.797 1 25.47 2 LEU B CA 1
ATOM 1242 C C . LEU B 1 2 ? 62.281 -9.312 24.047 1 25.47 2 LEU B C 1
ATOM 1244 O O . LEU B 1 2 ? 62 -10.516 23.984 1 25.47 2 LEU B O 1
ATOM 1248 N N . GLY B 1 3 ? 61.469 -8.531 24.969 1 20.97 3 GLY B N 1
ATOM 1249 C CA . GLY B 1 3 ? 60.188 -8.578 25.672 1 20.97 3 GLY B CA 1
ATOM 1250 C C . GLY B 1 3 ? 59 -8.539 24.734 1 20.97 3 GLY B C 1
ATOM 1251 O O . GLY B 1 3 ? 58.75 -7.535 24.062 1 20.97 3 GLY B O 1
ATOM 1252 N N . LYS B 1 4 ? 58.656 -9.555 23.984 1 26.88 4 LYS B N 1
ATOM 1253 C CA . LYS B 1 4 ? 57.688 -9.742 22.906 1 26.88 4 LYS B CA 1
ATOM 1254 C C . LYS B 1 4 ? 56.281 -9.438 23.375 1 26.88 4 LYS B C 1
ATOM 1256 O O . LYS B 1 4 ? 55.719 -10.172 24.203 1 26.88 4 LYS B O 1
ATOM 1261 N N . TYR B 1 5 ? 56 -8.031 23.766 1 24.08 5 TYR B N 1
ATOM 1262 C CA . TYR B 1 5 ? 54.719 -7.586 24.344 1 24.08 5 TYR B CA 1
ATOM 1263 C C . TYR B 1 5 ? 53.531 -7.977 23.469 1 24.08 5 TYR B C 1
ATOM 1265 O O . TYR B 1 5 ? 53.688 -8.164 22.25 1 24.08 5 TYR B O 1
ATOM 1273 N N . LEU B 1 6 ? 52.375 -8.516 24.172 1 22.38 6 LEU B N 1
ATOM 1274 C CA . LEU B 1 6 ? 51.031 -9.086 24.172 1 22.38 6 LEU B CA 1
ATOM 1275 C C . LEU B 1 6 ? 50.031 -8.141 23.516 1 22.38 6 LEU B C 1
ATOM 1277 O O . LEU B 1 6 ? 49.75 -7.062 24.031 1 22.38 6 LEU B O 1
ATOM 1281 N N . LEU B 1 7 ? 50.125 -7.898 22.266 1 24.59 7 LEU B N 1
ATOM 1282 C CA . LEU B 1 7 ? 49.281 -7.055 21.453 1 24.59 7 LEU B CA 1
ATOM 1283 C C . LEU B 1 7 ? 47.812 -7.48 21.594 1 24.59 7 LEU B C 1
ATOM 1285 O O . LEU B 1 7 ? 47.438 -8.578 21.156 1 24.59 7 LEU B O 1
ATOM 1289 N N . GLY B 1 8 ? 47.125 -7.293 22.797 1 26.14 8 GLY B N 1
ATOM 1290 C CA . GLY B 1 8 ? 45.781 -7.605 23.234 1 26.14 8 GLY B CA 1
ATOM 1291 C C . GLY B 1 8 ? 44.719 -6.984 22.359 1 26.14 8 GLY B C 1
ATOM 1292 O O . GLY B 1 8 ? 44.5 -5.77 22.359 1 26.14 8 GLY B O 1
ATOM 1293 N N . ILE B 1 9 ? 44.625 -7.32 21.078 1 28.86 9 ILE B N 1
ATOM 1294 C CA . ILE B 1 9 ? 43.656 -6.828 20.094 1 28.86 9 ILE B CA 1
ATOM 1295 C C . ILE B 1 9 ? 42.25 -7.02 20.625 1 28.86 9 ILE B C 1
ATOM 1297 O O . ILE B 1 9 ? 41.812 -8.148 20.844 1 28.86 9 ILE B O 1
ATOM 1301 N N . LEU B 1 10 ? 41.562 -6.047 21.328 1 26 10 LEU B N 1
ATOM 1302 C CA . LEU B 1 10 ? 40.375 -5.953 22.156 1 26 10 LEU B CA 1
ATOM 1303 C C . LEU B 1 10 ? 39.094 -5.988 21.297 1 26 10 LEU B C 1
ATOM 1305 O O . LEU B 1 10 ? 38 -6 21.828 1 26 10 LEU B O 1
ATOM 1309 N N . PRO B 1 11 ? 38.969 -6.008 19.922 1 30.22 11 PRO B N 1
ATOM 1310 C CA . PRO B 1 11 ? 37.812 -5.164 19.547 1 30.22 11 PRO B CA 1
ATOM 1311 C C . PRO B 1 11 ? 36.5 -5.73 20.031 1 30.22 11 PRO B C 1
ATOM 1313 O O . PRO B 1 11 ? 36.406 -6.895 20.438 1 30.22 11 PRO B O 1
ATOM 1316 N N . PRO B 1 12 ? 35.094 -5.125 19.344 1 31.3 12 PRO B N 1
ATOM 1317 C CA . PRO B 1 12 ? 33.688 -4.867 19.672 1 31.3 12 PRO B CA 1
ATOM 1318 C C . PRO B 1 12 ? 32.844 -6.133 19.656 1 31.3 12 PRO B C 1
ATOM 1320 O O . PRO B 1 12 ? 32.594 -6.711 18.594 1 31.3 12 PRO B O 1
ATOM 1323 N N . SER B 1 13 ? 32.938 -7.125 20.484 1 27.02 13 SER B N 1
ATOM 1324 C CA . SER B 1 13 ? 32.344 -8.453 20.391 1 27.02 13 SER B CA 1
ATOM 1325 C C . SER B 1 13 ? 30.828 -8.406 20.562 1 27.02 13 SER B C 1
ATOM 1327 O O . SER B 1 13 ? 30.328 -7.84 21.547 1 27.02 13 SER B O 1
ATOM 1329 N N . ALA B 1 14 ? 29.875 -8.359 19.531 1 32.28 14 ALA B N 1
ATOM 1330 C CA . ALA B 1 14 ? 28.438 -8.523 19.406 1 32.28 14 ALA B CA 1
ATOM 1331 C C . ALA B 1 14 ? 27.922 -9.641 20.297 1 32.28 14 ALA B C 1
ATOM 1333 O O . ALA B 1 14 ? 28.047 -10.82 19.969 1 32.28 14 ALA B O 1
ATOM 1334 N N . LEU B 1 15 ? 28.25 -9.727 21.578 1 28.02 15 LEU B N 1
ATOM 1335 C CA . LEU B 1 15 ? 28.031 -10.93 22.375 1 28.02 15 LEU B CA 1
ATOM 1336 C C . LEU B 1 15 ? 26.562 -11.336 22.328 1 28.02 15 LEU B C 1
ATOM 1338 O O . LEU B 1 15 ? 25.688 -10.508 22.078 1 28.02 15 LEU B O 1
ATOM 1342 N N . HIS B 1 16 ? 26.328 -12.703 22.531 1 31.91 16 HIS B N 1
ATOM 1343 C CA . HIS B 1 16 ? 25.891 -14.039 22.906 1 31.91 16 HIS B CA 1
ATOM 1344 C C . HIS B 1 16 ? 25.203 -14.031 24.281 1 31.91 16 HIS B C 1
ATOM 1346 O O . HIS B 1 16 ? 25.672 -13.367 25.203 1 31.91 16 HIS B O 1
ATOM 1352 N N . GLY B 1 17 ? 23.688 -14.062 24.281 1 35.19 17 GLY B N 1
ATOM 1353 C CA . GLY B 1 17 ? 22.875 -14.195 25.484 1 35.19 17 GLY B CA 1
ATOM 1354 C C . GLY B 1 17 ? 23.578 -14.938 26.609 1 35.19 17 GLY B C 1
ATOM 1355 O O . GLY B 1 17 ? 23.828 -16.141 26.5 1 35.19 17 GLY B O 1
ATOM 1356 N N . THR B 1 18 ? 24.484 -14.336 27.156 1 32.91 18 THR B N 1
ATOM 1357 C CA . THR B 1 18 ? 25.266 -14.898 28.25 1 32.91 18 THR B CA 1
ATOM 1358 C C . THR B 1 18 ? 24.375 -15.211 29.438 1 32.91 18 THR B C 1
ATOM 1360 O O . THR B 1 18 ? 23.703 -14.32 29.969 1 32.91 18 THR B O 1
ATOM 1363 N N . ALA B 1 19 ? 23.734 -16.469 29.375 1 35.34 19 ALA B N 1
ATOM 1364 C CA . ALA B 1 19 ? 23.188 -17.109 30.562 1 35.34 19 ALA B CA 1
ATOM 1365 C C . ALA B 1 19 ? 24.156 -17.031 31.75 1 35.34 19 ALA B C 1
ATOM 1367 O O . ALA B 1 19 ? 25.234 -17.625 31.719 1 35.34 19 ALA B O 1
ATOM 1368 N N . TRP B 1 20 ? 24.328 -15.789 32.188 1 30.84 20 TRP B N 1
ATOM 1369 C CA . TRP B 1 20 ? 25.234 -15.727 33.344 1 30.84 20 TRP B CA 1
ATOM 1370 C C . TRP B 1 20 ? 24.641 -16.484 34.531 1 30.84 20 TRP B C 1
ATOM 1372 O O . TRP B 1 20 ? 23.578 -16.141 35.031 1 30.84 20 TRP B O 1
ATOM 1382 N N . ILE B 1 21 ? 24.75 -17.812 34.406 1 36.72 21 ILE B N 1
ATOM 1383 C CA . ILE B 1 21 ? 24.5 -18.672 35.531 1 36.72 21 ILE B CA 1
ATOM 1384 C C . ILE B 1 21 ? 25.391 -18.281 36.688 1 36.72 21 ILE B C 1
ATOM 1386 O O . ILE B 1 21 ? 26.625 -18.344 36.594 1 36.72 21 ILE B O 1
ATOM 1390 N N . GLN B 1 22 ? 25.062 -17.141 37.375 1 32.47 22 GLN B N 1
ATOM 1391 C CA . GLN B 1 22 ? 25.859 -16.875 38.562 1 32.47 22 GLN B CA 1
ATOM 1392 C C . GLN B 1 22 ? 25.75 -18.016 39.562 1 32.47 22 GLN B C 1
ATOM 1394 O O . GLN B 1 22 ? 24.641 -18.375 39.969 1 32.47 22 GLN B O 1
ATOM 1399 N N . HIS B 1 23 ? 26.656 -18.953 39.5 1 34.75 23 HIS B N 1
ATOM 1400 C CA . HIS B 1 23 ? 26.891 -20.062 40.406 1 34.75 23 HIS B CA 1
ATOM 1401 C C . HIS B 1 23 ? 27.25 -19.547 41.812 1 34.75 23 HIS B C 1
ATOM 1403 O O . HIS B 1 23 ? 28.406 -19.281 42.094 1 34.75 23 HIS B O 1
ATOM 1409 N N . ASP B 1 24 ? 26.5 -18.625 42.5 1 36.59 24 ASP B N 1
ATOM 1410 C CA . ASP B 1 24 ? 27.016 -18.531 43.875 1 36.59 24 ASP B CA 1
ATOM 1411 C C . ASP B 1 24 ? 26.844 -19.859 44.594 1 36.59 24 ASP B C 1
ATOM 1413 O O . ASP B 1 24 ? 26 -20.672 44.25 1 36.59 24 ASP B O 1
ATOM 1417 N N . THR B 1 25 ? 27.672 -20.172 45.688 1 35.41 25 THR B N 1
ATOM 1418 C CA . THR B 1 25 ? 27.875 -21.234 46.688 1 35.41 25 THR B CA 1
ATOM 1419 C C . THR B 1 25 ? 26.562 -21.578 47.375 1 35.41 25 THR B C 1
ATOM 1421 O O . THR B 1 25 ? 26.25 -22.766 47.594 1 35.41 25 THR B O 1
ATOM 1424 N N . GLY B 1 26 ? 26.078 -21.547 48.812 1 34.81 26 GLY B N 1
ATOM 1425 C CA . GLY B 1 26 ? 25.969 -22.906 49.312 1 34.81 26 GLY B CA 1
ATOM 1426 C C . GLY B 1 26 ? 25.188 -23.828 48.406 1 34.81 26 GLY B C 1
ATOM 1427 O O . GLY B 1 26 ? 25.594 -24.969 48.188 1 34.81 26 GLY B O 1
ATOM 1428 N N . ASN B 1 27 ? 24.047 -23.766 48.625 1 39.47 27 ASN B N 1
ATOM 1429 C CA . ASN B 1 27 ? 22.578 -23.844 48.625 1 39.47 27 ASN B CA 1
ATOM 1430 C C . ASN B 1 27 ? 22.016 -23.766 47.219 1 39.47 27 ASN B C 1
ATOM 1432 O O . ASN B 1 27 ? 22.516 -23.016 46.375 1 39.47 27 ASN B O 1
ATOM 1436 N N . GLU B 1 28 ? 21.156 -24.938 46.781 1 45.69 28 GLU B N 1
ATOM 1437 C CA . GLU B 1 28 ? 20.484 -25.188 45.531 1 45.69 28 GLU B CA 1
ATOM 1438 C C . GLU B 1 28 ? 19.844 -23.906 44.969 1 45.69 28 GLU B C 1
ATOM 1440 O O . GLU B 1 28 ? 18.812 -23.469 45.469 1 45.69 28 GLU B O 1
ATOM 1445 N N . THR B 1 29 ? 20.516 -22.859 44.938 1 40.56 29 THR B N 1
ATOM 1446 C CA . THR B 1 29 ? 19.891 -21.703 44.281 1 40.56 29 THR B CA 1
ATOM 1447 C C . THR B 1 29 ? 19.297 -22.078 42.938 1 40.56 29 THR B C 1
ATOM 1449 O O . THR B 1 29 ? 20 -22.562 42.062 1 40.56 29 THR B O 1
ATOM 1452 N N . LEU B 1 30 ? 18.156 -22.781 43.094 1 41.56 30 LEU B N 1
ATOM 1453 C CA . LEU B 1 30 ? 17.344 -22.875 41.875 1 41.56 30 LEU B CA 1
ATOM 1454 C C . LEU B 1 30 ? 17.484 -21.609 41.062 1 41.56 30 LEU B C 1
ATOM 1456 O O . LEU B 1 30 ? 17.141 -20.516 41.5 1 41.56 30 LEU B O 1
ATOM 1460 N N . GLY B 1 31 ? 18.688 -21.438 40.469 1 41.41 31 GLY B N 1
ATOM 1461 C CA . GLY B 1 31 ? 18.781 -20.391 39.469 1 41.41 31 GLY B CA 1
ATOM 1462 C C . GLY B 1 31 ? 17.516 -20.25 38.656 1 41.41 31 GLY B C 1
ATOM 1463 O O . GLY B 1 31 ? 17.078 -21.188 38 1 41.41 31 GLY B O 1
ATOM 1464 N N . THR B 1 32 ? 16.5 -19.531 39.281 1 42.88 32 THR B N 1
ATOM 1465 C CA . THR B 1 32 ? 15.391 -19.062 38.469 1 42.88 32 THR B CA 1
ATOM 1466 C C . THR B 1 32 ? 15.891 -18.609 37.094 1 42.88 32 THR B C 1
ATOM 1468 O O . THR B 1 32 ? 16.656 -17.656 37 1 42.88 32 THR B O 1
ATOM 1471 N N . ILE B 1 33 ? 16.406 -19.609 36.312 1 45.34 33 ILE B N 1
ATOM 1472 C CA . ILE B 1 33 ? 16.516 -19.219 34.906 1 45.34 33 ILE B CA 1
ATOM 1473 C C . ILE B 1 33 ? 15.328 -18.328 34.531 1 45.34 33 ILE B C 1
ATOM 1475 O O . ILE B 1 33 ? 14.18 -18.766 34.562 1 45.34 33 ILE B O 1
ATOM 1479 N N . LEU B 1 34 ? 15.461 -17.031 35.031 1 42.19 34 LEU B N 1
ATOM 1480 C CA . LEU B 1 34 ? 14.547 -16.094 34.375 1 42.19 34 LEU B CA 1
ATOM 1481 C C . LEU B 1 34 ? 14.547 -16.312 32.875 1 42.19 34 LEU B C 1
ATOM 1483 O O . LEU B 1 34 ? 15.531 -15.984 32.188 1 42.19 34 LEU B O 1
ATOM 1487 N N . LEU B 1 35 ? 14.172 -17.516 32.406 1 42.12 35 LEU B N 1
ATOM 1488 C CA . LEU B 1 35 ? 13.812 -17.562 31 1 42.12 35 LEU B CA 1
ATOM 1489 C C . LEU B 1 35 ? 13.164 -16.25 30.562 1 42.12 35 LEU B C 1
ATOM 1491 O O . LEU B 1 35 ? 12.039 -15.945 30.969 1 42.12 35 LEU B O 1
ATOM 1495 N N . ILE B 1 36 ? 13.945 -15.148 30.5 1 45.38 36 ILE B N 1
ATOM 1496 C CA . ILE B 1 36 ? 13.445 -13.977 29.797 1 45.38 36 ILE B CA 1
ATOM 1497 C C . ILE B 1 36 ? 12.773 -14.406 28.484 1 45.38 36 ILE B C 1
ATOM 1499 O O . ILE B 1 36 ? 13.414 -15.016 27.625 1 45.38 36 ILE B O 1
ATOM 1503 N N . TRP B 1 37 ? 11.586 -15.047 28.531 1 46.44 37 TRP B N 1
ATOM 1504 C CA . TRP B 1 37 ? 10.695 -15.102 27.375 1 46.44 37 TRP B CA 1
ATOM 1505 C C . TRP B 1 37 ? 10.938 -13.922 26.438 1 46.44 37 TRP B C 1
ATOM 1507 O O . TRP B 1 37 ? 10.766 -12.766 26.828 1 46.44 37 TRP B O 1
ATOM 1517 N N . GLY B 1 38 ? 12.078 -13.922 25.688 1 42.94 38 GLY B N 1
ATOM 1518 C CA . GLY B 1 38 ? 12.305 -12.898 24.688 1 42.94 38 GLY B CA 1
ATOM 1519 C C . GLY B 1 38 ? 11.023 -12.406 24.047 1 42.94 38 GLY B C 1
ATOM 1520 O O . GLY B 1 38 ? 10.305 -13.172 23.391 1 42.94 38 GLY B O 1
ATOM 1521 N N . CYS B 1 39 ? 10.125 -11.523 24.547 1 47.94 39 CYS B N 1
ATOM 1522 C CA . CYS B 1 39 ? 9.055 -10.68 24.016 1 47.94 39 CYS B CA 1
ATOM 1523 C C . CYS B 1 39 ? 9.328 -10.297 22.562 1 47.94 39 CYS B C 1
ATOM 1525 O O . CYS B 1 39 ? 10.422 -9.828 22.234 1 47.94 39 CYS B O 1
ATOM 1527 N N . CYS B 1 40 ? 9.039 -11.117 21.562 1 50.38 40 CYS B N 1
ATOM 1528 C CA . CYS B 1 40 ? 9.039 -10.539 20.219 1 50.38 40 CYS B CA 1
ATOM 1529 C C . CYS B 1 40 ? 8.797 -9.031 20.281 1 50.38 40 CYS B C 1
ATOM 1531 O O . CYS B 1 40 ? 7.863 -8.57 20.938 1 50.38 40 CYS B O 1
ATOM 1533 N N . PRO B 1 41 ? 9.812 -8.188 20.109 1 49.47 41 PRO B N 1
ATOM 1534 C CA . PRO B 1 41 ? 9.555 -6.75 20.062 1 49.47 41 PRO B CA 1
ATOM 1535 C C . PRO B 1 41 ? 8.328 -6.402 19.219 1 49.47 41 PRO B C 1
ATOM 1537 O O . PRO B 1 41 ? 8.289 -6.699 18.016 1 49.47 41 PRO B O 1
ATOM 1540 N N . ILE B 1 42 ? 6.988 -6.562 19.625 1 50.56 42 ILE B N 1
ATOM 1541 C CA . ILE B 1 42 ? 5.926 -5.801 18.969 1 50.56 42 ILE B CA 1
ATOM 1542 C C . ILE B 1 42 ? 6.395 -4.371 18.719 1 50.56 42 ILE B C 1
ATOM 1544 O O . ILE B 1 42 ? 6.609 -3.605 19.656 1 50.56 42 ILE B O 1
ATOM 1548 N N . SER B 1 43 ? 7.309 -4.152 17.75 1 49.03 43 SER B N 1
ATOM 1549 C CA . SER B 1 43 ? 7.555 -2.746 17.438 1 49.03 43 SER B CA 1
ATOM 1550 C C . SER B 1 43 ? 6.25 -1.97 17.312 1 49.03 43 SER B C 1
ATOM 1552 O O . SER B 1 43 ? 5.449 -2.227 16.406 1 49.03 43 SER B O 1
ATOM 1554 N N . LEU B 1 44 ? 5.586 -1.621 18.344 1 55.75 44 LEU B N 1
ATOM 1555 C CA . LEU B 1 44 ? 4.52 -0.625 18.297 1 55.75 44 LEU B CA 1
ATOM 1556 C C . LEU B 1 44 ? 4.875 0.506 17.344 1 55.75 44 LEU B C 1
ATOM 1558 O O . LEU B 1 44 ? 5.84 1.24 17.578 1 55.75 44 LEU B O 1
ATOM 1562 N N . THR B 1 45 ? 4.711 0.181 16.078 1 60.31 45 THR B N 1
ATOM 1563 C CA . THR B 1 45 ? 4.953 1.291 15.156 1 60.31 45 THR B CA 1
ATOM 1564 C C . THR B 1 45 ? 3.939 2.408 15.383 1 60.31 45 THR B C 1
ATOM 1566 O O . THR B 1 45 ? 2.732 2.158 15.422 1 60.31 45 THR B O 1
ATOM 1569 N N . LEU B 1 46 ? 4.441 3.512 15.93 1 72.38 46 LEU B N 1
ATOM 1570 C CA . LEU B 1 46 ? 3.652 4.734 16.016 1 72.38 46 LEU B CA 1
ATOM 1571 C C . LEU B 1 46 ? 3.346 5.289 14.641 1 72.38 46 LEU B C 1
ATOM 1573 O O . LEU B 1 46 ? 4.117 5.09 13.695 1 72.38 46 LEU B O 1
ATOM 1577 N N . GLY B 1 47 ? 2.236 5.859 14.469 1 86.5 47 GLY B N 1
ATOM 1578 C CA . GLY B 1 47 ? 1.853 6.488 13.211 1 86.5 47 GLY B CA 1
ATOM 1579 C C . GLY B 1 47 ? 1.156 5.539 12.258 1 86.5 47 GLY B C 1
ATOM 1580 O O . GLY B 1 47 ? 0.595 4.523 12.68 1 86.5 47 GLY B O 1
ATOM 1581 N N . VAL B 1 48 ? 1.035 6.004 11.148 1 90.75 48 VAL B N 1
ATOM 1582 C CA . VAL B 1 48 ? 0.41 5.207 10.094 1 90.75 48 VAL B CA 1
ATOM 1583 C C . VAL B 1 48 ? 1.459 4.324 9.422 1 90.75 48 VAL B C 1
ATOM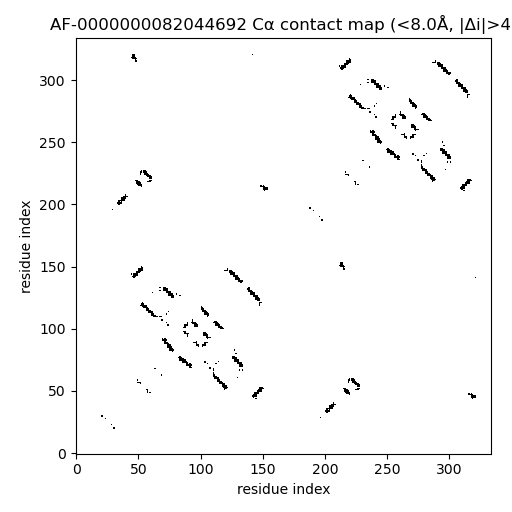 1585 O O . VAL B 1 48 ? 2.594 4.754 9.211 1 90.75 48 VAL B O 1
ATOM 1588 N N . GLU B 1 49 ? 1.106 3.072 9.195 1 90.56 49 GLU B N 1
ATOM 1589 C CA . GLU B 1 49 ? 2.014 2.156 8.516 1 90.56 49 GLU B CA 1
ATOM 1590 C C . GLU B 1 49 ? 1.487 1.791 7.129 1 90.56 49 GLU B C 1
ATOM 1592 O O . GLU B 1 49 ? 0.322 1.417 6.98 1 90.56 49 GLU B O 1
ATOM 1597 N N . VAL B 1 50 ? 2.326 1.911 6.188 1 95 50 VAL B N 1
ATOM 1598 C CA . VAL B 1 50 ? 1.991 1.475 4.836 1 95 50 VAL B CA 1
ATOM 1599 C C . VAL B 1 50 ? 3.092 0.561 4.301 1 95 50 VAL B C 1
ATOM 1601 O O . VAL B 1 50 ? 4.27 0.758 4.598 1 95 50 VAL B O 1
ATOM 1604 N N . SER B 1 51 ? 2.697 -0.489 3.635 1 94.56 51 SER B N 1
ATOM 1605 C CA . SER B 1 51 ? 3.662 -1.437 3.088 1 94.56 51 SER B CA 1
ATOM 1606 C C . SER B 1 51 ? 3.24 -1.92 1.704 1 94.56 51 SER B C 1
ATOM 1608 O O . SER B 1 51 ? 2.047 -2.041 1.421 1 94.56 51 SER B O 1
ATOM 1610 N N . GLY B 1 52 ? 4.227 -2.195 0.906 1 95.5 52 GLY B N 1
ATOM 1611 C CA . GLY B 1 52 ? 4.008 -2.766 -0.414 1 95.5 52 GLY B CA 1
ATOM 1612 C C . GLY B 1 52 ? 5.23 -3.467 -0.972 1 95.5 52 GLY B C 1
ATOM 1613 O O . GLY B 1 52 ? 6.324 -3.35 -0.419 1 95.5 52 GLY B O 1
ATOM 1614 N N . PRO B 1 53 ? 5.023 -4.23 -1.981 1 95.38 53 PRO B N 1
ATOM 1615 C CA . PRO B 1 53 ? 6.156 -4.895 -2.629 1 95.38 53 PRO B CA 1
ATOM 1616 C C . PRO B 1 53 ? 6.895 -3.988 -3.609 1 95.38 53 PRO B C 1
ATOM 1618 O O . PRO B 1 53 ? 6.355 -2.963 -4.035 1 95.38 53 PRO B O 1
ATOM 1621 N N . PRO B 1 54 ? 8.172 -4.43 -3.893 1 96.12 54 PRO B N 1
ATOM 1622 C CA . PRO B 1 54 ? 8.82 -3.717 -4.996 1 96.12 54 PRO B CA 1
ATOM 1623 C C . PRO B 1 54 ? 7.98 -3.713 -6.27 1 96.12 54 PRO B C 1
ATOM 1625 O O . PRO B 1 54 ? 7.352 -4.723 -6.605 1 96.12 54 PRO B O 1
ATOM 1628 N N . GLY B 1 55 ? 7.977 -2.547 -6.934 1 95.81 55 GLY B N 1
ATOM 1629 C CA . GLY B 1 55 ? 7.199 -2.41 -8.156 1 95.81 55 GLY B CA 1
ATOM 1630 C C . GLY B 1 55 ? 5.754 -2.018 -7.898 1 95.81 55 GLY B C 1
ATOM 1631 O O . GLY B 1 55 ? 5.039 -1.635 -8.82 1 95.81 55 GLY B O 1
ATOM 1632 N N . GLY B 1 56 ? 5.312 -2.055 -6.617 1 96.5 56 GLY B N 1
ATOM 1633 C CA . GLY B 1 56 ? 3.949 -1.702 -6.25 1 96.5 56 GLY B CA 1
ATOM 1634 C C . GLY B 1 56 ? 3.76 -0.215 -6.02 1 96.5 56 GLY B C 1
ATOM 1635 O O . GLY B 1 56 ? 4.648 0.584 -6.32 1 96.5 56 GLY B O 1
ATOM 1636 N N . THR B 1 57 ? 2.639 0.174 -5.602 1 97.81 57 THR B N 1
ATOM 1637 C CA . THR B 1 57 ? 2.26 1.547 -5.289 1 97.81 57 THR B CA 1
ATOM 1638 C C . THR B 1 57 ? 1.517 1.611 -3.955 1 97.81 57 THR B C 1
ATOM 1640 O O . THR B 1 57 ? 0.71 0.731 -3.646 1 97.81 57 THR B O 1
ATOM 1643 N N . VAL B 1 58 ? 1.748 2.67 -3.23 1 98 58 VAL B N 1
ATOM 1644 C CA . VAL B 1 58 ? 0.994 2.941 -2.01 1 98 58 VAL B CA 1
ATOM 1645 C C . VAL B 1 58 ? 0.534 4.398 -1.999 1 98 58 VAL B C 1
ATOM 1647 O O . VAL B 1 58 ? 1.186 5.266 -2.584 1 98 58 VAL B O 1
ATOM 1650 N N . SER B 1 59 ? -0.547 4.652 -1.373 1 98.12 59 SER B N 1
ATOM 1651 C CA . SER B 1 59 ? -0.984 6.023 -1.138 1 98.12 59 SER B CA 1
ATOM 1652 C C . SER B 1 59 ? -1.398 6.23 0.316 1 98.12 59 SER B C 1
ATOM 1654 O O . SER B 1 59 ? -1.937 5.32 0.949 1 98.12 59 SER B O 1
ATOM 1656 N N . VAL B 1 60 ? -1.202 7.371 0.741 1 97.12 60 VAL B N 1
ATOM 1657 C CA . VAL B 1 60 ? -1.455 7.734 2.131 1 97.12 60 VAL B CA 1
ATOM 1658 C C . VAL B 1 60 ? -2.285 9.016 2.191 1 97.12 60 VAL B C 1
ATOM 1660 O O . VAL B 1 60 ? -1.815 10.086 1.795 1 97.12 60 VAL B O 1
ATOM 1663 N N . PRO B 1 61 ? -3.447 8.938 2.688 1 97.25 61 PRO B N 1
ATOM 1664 C CA . PRO B 1 61 ? -4.215 10.156 2.973 1 97.25 61 PRO B CA 1
ATOM 1665 C C . PRO B 1 61 ? -3.85 10.781 4.316 1 97.25 61 PRO B C 1
ATOM 1667 O O . PRO B 1 61 ? -3.758 10.07 5.324 1 97.25 61 PRO B O 1
ATOM 1670 N N . CYS B 1 62 ? -3.621 12.023 4.27 1 96.88 62 CYS B N 1
ATOM 1671 C CA . CYS B 1 62 ? -3.342 12.781 5.484 1 96.88 62 CYS B CA 1
ATOM 1672 C C . CYS B 1 62 ? -4.434 13.812 5.746 1 96.88 62 CYS B C 1
ATOM 1674 O O . CYS B 1 62 ? -4.664 14.703 4.926 1 96.88 62 CYS B O 1
ATOM 1676 N N . GLN B 1 63 ? -4.984 13.695 6.898 1 95.62 63 GLN B N 1
ATOM 1677 C CA . GLN B 1 63 ? -6.055 14.617 7.266 1 95.62 63 GLN B CA 1
ATOM 1678 C C . GLN B 1 63 ? -5.504 15.836 7.996 1 95.62 63 GLN B C 1
ATOM 1680 O O . GLN B 1 63 ? -4.512 15.734 8.727 1 95.62 63 GLN B O 1
ATOM 1685 N N . TYR B 1 64 ? -6.23 16.906 7.793 1 95.81 64 TYR B N 1
ATOM 1686 C CA . TYR B 1 64 ? -5.832 18.141 8.469 1 95.81 64 TYR B CA 1
ATOM 1687 C C . TYR B 1 64 ? -7.055 18.969 8.852 1 95.81 64 TYR B C 1
ATOM 1689 O O . TYR B 1 64 ? -8.18 18.625 8.492 1 95.81 64 TYR B O 1
ATOM 1697 N N . GLY B 1 65 ? -6.805 20 9.578 1 94.88 65 GLY B N 1
ATOM 1698 C CA . GLY B 1 65 ? -7.906 20.844 10.016 1 94.88 65 GLY B CA 1
ATOM 1699 C C . GLY B 1 65 ? -8.391 21.781 8.93 1 94.88 65 GLY B C 1
ATOM 1700 O O . GLY B 1 65 ? -7.602 22.281 8.125 1 94.88 65 GLY B O 1
ATOM 1701 N N . LYS B 1 66 ? -9.656 22.156 9.023 1 94.81 66 LYS B N 1
ATOM 1702 C CA . LYS B 1 66 ? -10.305 22.984 8.008 1 94.81 66 LYS B CA 1
ATOM 1703 C C . LYS B 1 66 ? -9.633 24.344 7.879 1 94.81 66 LYS B C 1
ATOM 1705 O O . LYS B 1 66 ? -9.625 24.938 6.801 1 94.81 66 LYS B O 1
ATOM 1710 N N . ARG B 1 67 ? -9.125 24.812 8.844 1 93.62 67 ARG B N 1
ATOM 1711 C CA . ARG B 1 67 ? -8.508 26.125 8.836 1 93.62 67 ARG B CA 1
ATOM 1712 C C . ARG B 1 67 ? -7.234 26.141 7.988 1 93.62 67 ARG B C 1
ATOM 1714 O O . ARG B 1 67 ? -6.711 27.203 7.656 1 93.62 67 ARG B O 1
ATOM 1721 N N . ASP B 1 68 ? -6.762 24.891 7.645 1 94.62 68 ASP B N 1
ATOM 1722 C CA . ASP B 1 68 ? -5.473 24.812 6.965 1 94.62 68 ASP B CA 1
ATOM 1723 C C . ASP B 1 68 ? -5.66 24.438 5.492 1 94.62 68 ASP B C 1
ATOM 1725 O O . ASP B 1 68 ? -4.715 24 4.836 1 94.62 68 ASP B O 1
ATOM 1729 N N . GLN B 1 69 ? -6.852 24.594 4.914 1 95.12 69 GLN B N 1
ATOM 1730 C CA . GLN B 1 69 ? -7.172 24.172 3.555 1 95.12 69 GLN B CA 1
ATOM 1731 C C . GLN B 1 69 ? -6.285 24.875 2.533 1 95.12 69 GLN B C 1
ATOM 1733 O O . GLN B 1 69 ? -5.863 24.266 1.546 1 95.12 69 GLN B O 1
ATOM 1738 N N . ARG B 1 70 ? -5.961 26.062 2.777 1 93.75 70 ARG B N 1
ATOM 1739 C CA . ARG B 1 70 ? -5.215 26.828 1.794 1 93.75 70 ARG B CA 1
ATOM 1740 C C . ARG B 1 70 ? -3.721 26.797 2.094 1 93.75 70 ARG B C 1
ATOM 1742 O O . ARG B 1 70 ? -2.92 27.359 1.337 1 93.75 70 ARG B O 1
ATOM 1749 N N . SER B 1 71 ? -3.336 26.219 3.176 1 95.69 71 SER B N 1
ATOM 1750 C CA . SER B 1 71 ? -1.921 26.078 3.5 1 95.69 71 SER B CA 1
ATOM 1751 C C . SER B 1 71 ? -1.247 25.047 2.594 1 95.69 71 SER B C 1
ATOM 1753 O O . SER B 1 71 ? -1.875 24.078 2.18 1 95.69 71 SER B O 1
ATOM 1755 N N . GLN B 1 72 ? -0.025 25.266 2.301 1 97.12 72 GLN B N 1
ATOM 1756 C CA . GLN B 1 72 ? 0.729 24.266 1.548 1 97.12 72 GLN B CA 1
ATOM 1757 C C . GLN B 1 72 ? 0.935 23 2.369 1 97.12 72 GLN B C 1
ATOM 1759 O O . GLN B 1 72 ? 1.167 23.062 3.578 1 97.12 72 GLN B O 1
ATOM 1764 N N . LYS B 1 73 ? 0.802 21.875 1.772 1 97.88 73 LYS B N 1
ATOM 1765 C CA . LYS B 1 73 ? 1.071 20.562 2.367 1 97.88 73 LYS B CA 1
ATOM 1766 C C . LYS B 1 73 ? 2.338 19.953 1.781 1 97.88 73 LYS B C 1
ATOM 1768 O O . LYS B 1 73 ? 2.738 20.281 0.663 1 97.88 73 LYS B O 1
ATOM 1773 N N . TYR B 1 74 ? 2.979 19.062 2.547 1 98.25 74 TYR B N 1
ATOM 1774 C CA . TYR B 1 74 ? 4.199 18.484 2.002 1 98.25 74 TYR B CA 1
ATOM 1775 C C . TYR B 1 74 ? 4.488 17.125 2.625 1 98.25 74 TYR B C 1
ATOM 1777 O O . TYR B 1 74 ? 3.928 16.781 3.67 1 98.25 74 TYR B O 1
ATOM 1785 N N . TRP B 1 75 ? 5.238 16.375 1.874 1 98.69 75 TRP B N 1
ATOM 1786 C CA . TRP B 1 75 ? 5.75 15.055 2.225 1 98.69 75 TRP B CA 1
ATOM 1787 C C . TRP B 1 75 ? 7.254 15.102 2.484 1 98.69 75 TRP B C 1
ATOM 1789 O O . TRP B 1 75 ? 8.023 15.547 1.629 1 98.69 75 TRP B O 1
ATOM 1799 N N . CYS B 1 76 ? 7.547 14.617 3.723 1 98.56 76 CYS B N 1
ATOM 1800 C CA . CYS B 1 76 ? 8.938 14.766 4.152 1 98.56 76 CYS B CA 1
ATOM 1801 C C . CYS B 1 76 ? 9.516 13.43 4.59 1 98.56 76 CYS B C 1
ATOM 1803 O O . CYS B 1 76 ? 8.836 12.641 5.262 1 98.56 76 CYS B O 1
ATOM 1805 N N . ARG B 1 77 ? 10.82 13.234 4.195 1 98.5 77 ARG B N 1
ATOM 1806 C CA . ARG B 1 77 ? 11.484 11.992 4.566 1 98.5 77 ARG B CA 1
ATOM 1807 C C . ARG B 1 77 ? 12.609 12.25 5.566 1 98.5 77 ARG B C 1
ATOM 1809 O O . ARG B 1 77 ? 13.438 13.141 5.363 1 98.5 77 ARG B O 1
ATOM 1816 N N . GLY B 1 78 ? 12.562 11.422 6.668 1 98.38 78 GLY B N 1
ATOM 1817 C CA . GLY B 1 78 ? 13.633 11.484 7.652 1 98.38 78 GLY B CA 1
ATOM 1818 C C . GLY B 1 78 ? 13.227 10.938 9.008 1 98.38 78 GLY B C 1
ATOM 1819 O O . GLY B 1 78 ? 12.07 11.062 9.406 1 98.38 78 GLY B O 1
ATOM 1820 N N . ALA B 1 79 ? 14.141 10.43 9.719 1 96.44 79 ALA B N 1
ATOM 1821 C CA . ALA B 1 79 ? 13.898 9.812 11.023 1 96.44 79 ALA B CA 1
ATOM 1822 C C . ALA B 1 79 ? 13.359 10.836 12.023 1 96.44 79 ALA B C 1
ATOM 1824 O O . ALA B 1 79 ? 12.516 10.508 12.859 1 96.44 79 ALA B O 1
ATOM 1825 N N . GLN B 1 80 ? 13.844 12.07 11.859 1 97.5 80 GLN B N 1
ATOM 1826 C CA . GLN B 1 80 ? 13.438 13.117 12.789 1 97.5 80 GLN B CA 1
ATOM 1827 C C . GLN B 1 80 ? 12.688 14.234 12.07 1 97.5 80 GLN B C 1
ATOM 1829 O O . GLN B 1 80 ? 13.125 14.695 11.016 1 97.5 80 GLN B O 1
ATOM 1834 N N . TRP B 1 81 ? 11.633 14.727 12.711 1 96.75 81 TRP B N 1
ATOM 1835 C CA . TRP B 1 81 ? 10.781 15.766 12.156 1 96.75 81 TRP B CA 1
ATOM 1836 C C . TRP B 1 81 ? 11.594 17.016 11.844 1 96.75 81 TRP B C 1
ATOM 1838 O O . TRP B 1 81 ? 11.445 17.609 10.773 1 96.75 81 TRP B O 1
ATOM 1848 N N . LYS B 1 82 ? 12.43 17.391 12.703 1 96.19 82 LYS B N 1
ATOM 1849 C CA . LYS B 1 82 ? 13.109 18.688 12.641 1 96.19 82 LYS B CA 1
ATOM 1850 C C . LYS B 1 82 ? 14.148 18.703 11.516 1 96.19 82 LYS B C 1
ATOM 1852 O O . LYS B 1 82 ? 14.594 19.766 11.094 1 96.19 82 LYS B O 1
ATOM 1857 N N . SER B 1 83 ? 14.562 17.531 11.031 1 97.44 83 SER B N 1
ATOM 1858 C CA . SER B 1 83 ? 15.641 17.484 10.047 1 97.44 83 SER B CA 1
ATOM 1859 C C . SER B 1 83 ? 15.219 16.719 8.797 1 97.44 83 SER B C 1
ATOM 1861 O O . SER B 1 83 ? 16.062 16.328 7.988 1 97.44 83 SER B O 1
ATOM 1863 N N . CYS B 1 84 ? 13.969 16.406 8.688 1 98 84 CYS B N 1
ATOM 1864 C CA . CYS B 1 84 ? 13.516 15.664 7.523 1 98 84 CYS B CA 1
ATOM 1865 C C . CYS B 1 84 ? 13.609 16.5 6.258 1 98 84 CYS B C 1
ATOM 1867 O O . CYS B 1 84 ? 13.648 17.734 6.328 1 98 84 CYS B O 1
ATOM 1869 N N . SER B 1 85 ? 13.742 15.828 5.105 1 98.19 85 SER B N 1
ATOM 1870 C CA . SER B 1 85 ? 13.875 16.484 3.809 1 98.19 85 SER B CA 1
ATOM 1871 C C . SER B 1 85 ? 12.57 16.406 3.018 1 98.19 85 SER B C 1
ATOM 1873 O O . SER B 1 85 ? 12.016 15.32 2.82 1 98.19 85 SER B O 1
ATOM 1875 N N . LYS B 1 86 ? 12.117 17.562 2.51 1 98.06 86 LYS B N 1
ATOM 1876 C CA . LYS B 1 86 ? 10.891 17.594 1.727 1 98.06 86 LYS B CA 1
ATOM 1877 C C . LYS B 1 86 ? 11.047 16.828 0.414 1 98.06 86 LYS B C 1
ATOM 1879 O O . LYS B 1 86 ? 12 17.062 -0.335 1 98.06 86 LYS B O 1
ATOM 1884 N N . VAL B 1 87 ? 10.18 16 0.202 1 98.62 87 VAL B N 1
ATOM 1885 C CA . VAL B 1 87 ? 10.195 15.188 -1.015 1 98.62 87 VAL B CA 1
ATOM 1886 C C . VAL B 1 87 ? 9.297 15.828 -2.072 1 98.62 87 VAL B C 1
ATOM 1888 O O . VAL B 1 87 ? 9.68 15.938 -3.238 1 98.62 87 VAL B O 1
ATOM 1891 N N . VAL B 1 88 ? 8.125 16.281 -1.744 1 98.69 88 VAL B N 1
ATOM 1892 C CA . VAL B 1 88 ? 7.156 16.938 -2.617 1 98.69 88 VAL B CA 1
ATOM 1893 C C . VAL B 1 88 ? 6.273 17.875 -1.796 1 98.69 88 VAL B C 1
ATOM 1895 O O . VAL B 1 88 ? 6.086 17.672 -0.595 1 98.69 88 VAL B O 1
ATOM 1898 N N . GLU B 1 89 ? 5.77 18.891 -2.451 1 98 89 GLU B N 1
ATOM 1899 C CA . GLU B 1 89 ? 4.945 19.906 -1.799 1 98 89 GLU B CA 1
ATOM 1900 C C . GLU B 1 89 ? 3.893 20.453 -2.756 1 98 89 GLU B C 1
ATOM 1902 O O . GLU B 1 89 ? 4.113 20.516 -3.967 1 98 89 GLU B O 1
ATOM 1907 N N . THR B 1 90 ? 2.795 20.844 -2.17 1 97.88 90 THR B N 1
ATOM 1908 C CA . THR B 1 90 ? 1.744 21.438 -2.984 1 97.88 90 THR B CA 1
ATOM 1909 C C . THR B 1 90 ? 2.041 22.906 -3.254 1 97.88 90 THR B C 1
ATOM 1911 O O . THR B 1 90 ? 2.859 23.516 -2.562 1 97.88 90 THR B O 1
ATOM 1914 N N . GLU B 1 91 ? 1.431 23.5 -4.371 1 93.12 91 GLU B N 1
ATOM 1915 C CA . GLU B 1 91 ? 1.537 24.906 -4.695 1 93.12 91 GLU B CA 1
ATOM 1916 C C . GLU B 1 91 ? 0.286 25.672 -4.262 1 93.12 91 GLU B C 1
ATOM 1918 O O . GLU B 1 91 ? -0.282 26.438 -5.047 1 93.12 91 GLU B O 1
ATOM 1923 N N . ASN B 1 92 ? -0.252 25.484 -3.121 1 82.44 92 ASN B N 1
ATOM 1924 C CA . ASN B 1 92 ? -1.449 26.094 -2.559 1 82.44 92 ASN B CA 1
ATOM 1925 C C . ASN B 1 92 ? -2.664 25.891 -3.459 1 82.44 92 ASN B C 1
ATOM 1927 O O . ASN B 1 92 ? -3.428 26.812 -3.705 1 82.44 92 ASN B O 1
ATOM 1931 N N . SER B 1 93 ? -2.744 24.781 -4.121 1 87.38 93 SER B N 1
ATOM 1932 C CA . SER B 1 93 ? -3.84 24.359 -4.988 1 87.38 93 SER B CA 1
ATOM 1933 C C . SER B 1 93 ? -4.125 22.875 -4.836 1 87.38 93 SER B C 1
ATOM 1935 O O . SER B 1 93 ? -3.434 22.172 -4.086 1 87.38 93 SER B O 1
ATOM 1937 N N . GLU B 1 94 ? -5.211 22.484 -5.484 1 93.69 94 GLU B N 1
ATOM 1938 C CA . GLU B 1 94 ? -5.57 21.078 -5.453 1 93.69 94 GLU B CA 1
ATOM 1939 C C . GLU B 1 94 ? -5.004 20.328 -6.66 1 93.69 94 GLU B C 1
ATOM 1941 O O . GLU B 1 94 ? -5.422 19.219 -6.957 1 93.69 94 GLU B O 1
ATOM 1946 N N . VAL B 1 95 ? -4.082 21.062 -7.301 1 93.12 95 VAL B N 1
ATOM 1947 C CA . VAL B 1 95 ? -3.449 20.438 -8.461 1 93.12 95 VAL B CA 1
ATOM 1948 C C . VAL B 1 95 ? -2.43 19.406 -8.008 1 93.12 95 VAL B C 1
ATOM 1950 O O . VAL B 1 95 ? -1.675 19.641 -7.059 1 93.12 95 VAL B O 1
ATOM 1953 N N . LYS B 1 96 ? -2.33 18.375 -8.727 1 94.5 96 LYS B N 1
ATOM 1954 C CA . LYS B 1 96 ? -1.36 17.328 -8.453 1 94.5 96 LYS B CA 1
ATOM 1955 C C . LYS B 1 96 ? 0.064 17.797 -8.719 1 94.5 96 LYS B C 1
ATOM 1957 O O . LYS B 1 96 ? 0.365 18.297 -9.805 1 94.5 96 LYS B O 1
ATOM 1962 N N . GLU B 1 97 ? 0.888 17.719 -7.75 1 98.06 97 GLU B N 1
ATOM 1963 C CA . GLU B 1 97 ? 2.32 17.953 -7.902 1 98.06 97 GLU B CA 1
ATOM 1964 C C . GLU B 1 97 ? 3.109 16.656 -7.863 1 98.06 97 GLU B C 1
ATOM 1966 O O . GLU B 1 97 ? 2.836 15.781 -7.039 1 98.06 97 GLU B O 1
ATOM 1971 N N . LYS B 1 98 ? 4.059 16.453 -8.812 1 97.81 98 LYS B N 1
ATOM 1972 C CA . LYS B 1 98 ? 4.82 15.211 -8.898 1 97.81 98 LYS B CA 1
ATOM 1973 C C . LYS B 1 98 ? 6.32 15.484 -8.938 1 97.81 98 LYS B C 1
ATOM 1975 O O . LYS B 1 98 ? 6.77 16.406 -9.625 1 97.81 98 LYS B O 1
ATOM 1980 N N . ARG B 1 99 ? 7.012 14.781 -8.234 1 97.75 99 ARG B N 1
ATOM 1981 C CA . ARG B 1 99 ? 8.469 14.719 -8.273 1 97.75 99 ARG B CA 1
ATOM 1982 C C . ARG B 1 99 ? 8.953 13.281 -8.422 1 97.75 99 ARG B C 1
ATOM 1984 O O . ARG B 1 99 ? 8.953 12.516 -7.453 1 97.75 99 ARG B O 1
ATOM 1991 N N . GLY B 1 100 ? 9.398 12.914 -9.711 1 97.31 100 GLY B N 1
ATOM 1992 C CA . GLY B 1 100 ? 9.734 11.523 -9.977 1 97.31 100 GLY B CA 1
ATOM 1993 C C . GLY B 1 100 ? 8.547 10.594 -9.828 1 97.31 100 GLY B C 1
ATOM 1994 O O . GLY B 1 100 ? 7.527 10.758 -10.5 1 97.31 100 GLY B O 1
ATOM 1995 N N . ARG B 1 101 ? 8.695 9.656 -8.781 1 98.38 101 ARG B N 1
ATOM 1996 C CA . ARG B 1 101 ? 7.691 8.617 -8.602 1 98.38 101 ARG B CA 1
ATOM 1997 C C . ARG B 1 101 ? 6.723 8.977 -7.48 1 98.38 101 ARG B C 1
ATOM 1999 O O . ARG B 1 101 ? 5.883 8.164 -7.086 1 98.38 101 ARG B O 1
ATOM 2006 N N . VAL B 1 102 ? 6.891 10.148 -6.895 1 98.75 102 VAL B N 1
ATOM 2007 C CA . VAL B 1 102 ? 6.062 10.562 -5.766 1 98.75 102 VAL B CA 1
ATOM 2008 C C . VAL B 1 102 ? 5.16 11.727 -6.184 1 98.75 102 VAL B C 1
ATOM 2010 O O . VAL B 1 102 ? 5.617 12.672 -6.82 1 98.75 102 VAL B O 1
ATOM 2013 N N . SER B 1 103 ? 3.885 11.641 -5.844 1 98.69 103 SER B N 1
ATOM 2014 C CA . SER B 1 103 ? 2.943 12.719 -6.141 1 98.69 103 SER B CA 1
ATOM 2015 C C . SER B 1 103 ? 2.127 13.094 -4.91 1 98.69 103 SER B C 1
ATOM 2017 O O . SER B 1 103 ? 1.981 12.297 -3.986 1 98.69 103 SER B O 1
ATOM 2019 N N . ILE B 1 104 ? 1.618 14.297 -4.949 1 98.56 104 ILE B N 1
ATOM 2020 C CA . ILE B 1 104 ? 0.801 14.82 -3.863 1 98.56 104 ILE B CA 1
ATOM 2021 C C . ILE B 1 104 ? -0.38 15.602 -4.438 1 98.56 104 ILE B C 1
ATOM 2023 O O . ILE B 1 104 ? -0.22 16.375 -5.383 1 98.56 104 ILE B O 1
ATOM 2027 N N . THR B 1 105 ? -1.535 15.359 -3.904 1 98.25 105 THR B N 1
ATOM 2028 C CA . THR B 1 105 ? -2.76 16.047 -4.281 1 98.25 105 THR B CA 1
ATOM 2029 C C . THR B 1 105 ? -3.564 16.453 -3.047 1 98.25 105 THR B C 1
ATOM 2031 O O . THR B 1 105 ? -3.639 15.68 -2.08 1 98.25 105 THR B O 1
ATOM 2034 N N . ASP B 1 106 ? -4.09 17.625 -3.135 1 98 106 ASP B N 1
ATOM 2035 C CA . ASP B 1 106 ? -4.902 18.109 -2.029 1 98 106 ASP B CA 1
ATOM 2036 C C . ASP B 1 106 ? -6.375 18.188 -2.42 1 98 106 ASP B C 1
ATOM 2038 O O . ASP B 1 106 ? -6.707 18.453 -3.576 1 98 106 ASP B O 1
ATOM 2042 N N . ASN B 1 107 ? -7.215 17.828 -1.504 1 97.69 107 ASN B N 1
ATOM 2043 C CA . ASN B 1 107 ? -8.656 18.016 -1.593 1 97.69 107 ASN B CA 1
ATOM 2044 C C . ASN B 1 107 ? -9.18 18.891 -0.464 1 97.69 107 ASN B C 1
ATOM 2046 O O . ASN B 1 107 ? -9.391 18.422 0.655 1 97.69 107 ASN B O 1
ATOM 2050 N N . HIS B 1 108 ? -9.398 20.094 -0.854 1 97 108 HIS B N 1
ATOM 2051 C CA . HIS B 1 108 ? -9.773 21.078 0.152 1 97 108 HIS B CA 1
ATOM 2052 C C . HIS B 1 108 ? -11.141 20.766 0.75 1 97 108 HIS B C 1
ATOM 2054 O O . HIS B 1 108 ? -11.359 20.969 1.944 1 97 108 HIS B O 1
ATOM 2060 N N . THR B 1 109 ? -12.016 20.312 -0.032 1 96.19 109 THR B N 1
ATOM 2061 C CA . THR B 1 109 ? -13.367 20 0.425 1 96.19 109 THR B CA 1
ATOM 2062 C C . THR B 1 109 ? -13.336 18.953 1.53 1 96.19 109 THR B C 1
ATOM 2064 O O . THR B 1 109 ? -14.031 19.078 2.537 1 96.19 109 THR B O 1
ATOM 2067 N N . MET B 1 110 ? -12.422 17.969 1.387 1 96.25 110 MET B N 1
ATOM 2068 C CA . MET B 1 110 ? -12.352 16.875 2.354 1 96.25 110 MET B CA 1
ATOM 2069 C C . MET B 1 110 ? -11.289 17.156 3.414 1 96.25 110 MET B C 1
ATOM 2071 O O . MET B 1 110 ? -11.164 16.406 4.387 1 96.25 110 MET B O 1
ATOM 2075 N N . SER B 1 111 ? -10.547 18.188 3.229 1 97.12 111 SER B N 1
ATOM 2076 C CA . SER B 1 111 ? -9.414 18.516 4.098 1 97.12 111 SER B CA 1
ATOM 2077 C C . SER B 1 111 ? -8.477 17.312 4.242 1 97.12 111 SER B C 1
ATOM 2079 O O . SER B 1 111 ? -8.141 16.922 5.355 1 97.12 111 SER B O 1
ATOM 2081 N N . THR B 1 112 ? -8.141 16.766 3.199 1 97.31 112 THR B N 1
ATOM 2082 C CA . THR B 1 112 ? -7.262 15.609 3.119 1 97.31 112 THR B CA 1
ATOM 2083 C C . THR B 1 112 ? -6.305 15.734 1.935 1 97.31 112 THR B C 1
ATOM 2085 O O . THR B 1 112 ? -6.727 16.078 0.826 1 97.31 112 THR B O 1
ATOM 2088 N N . PHE B 1 113 ? -5.043 15.578 2.225 1 98.12 113 PHE B N 1
ATOM 2089 C CA . PHE B 1 113 ? -4.137 15.453 1.09 1 98.12 113 PHE B CA 1
ATOM 2090 C C . PHE B 1 113 ? -3.574 14.039 1.005 1 98.12 113 PHE B C 1
ATOM 2092 O O . PHE B 1 113 ? -3.451 13.352 2.021 1 98.12 113 PHE B O 1
ATOM 2099 N N . THR B 1 114 ? -3.287 13.586 -0.197 1 98.38 114 THR B N 1
ATOM 2100 C CA . THR B 1 114 ? -2.85 12.219 -0.443 1 98.38 114 THR B CA 1
ATOM 2101 C C . THR B 1 114 ? -1.5 12.203 -1.153 1 98.38 114 THR B C 1
ATOM 2103 O O . THR B 1 114 ? -1.312 12.891 -2.16 1 98.38 114 THR B O 1
ATOM 2106 N N . VAL B 1 115 ? -0.653 11.438 -0.596 1 98.75 115 VAL B N 1
ATOM 2107 C CA . VAL B 1 115 ? 0.643 11.195 -1.221 1 98.75 115 VAL B CA 1
ATOM 2108 C C . VAL B 1 115 ? 0.659 9.812 -1.859 1 98.75 115 VAL B C 1
ATOM 2110 O O . VAL B 1 115 ? 0.191 8.836 -1.261 1 98.75 115 VAL B O 1
ATOM 2113 N N . THR B 1 116 ? 1.135 9.695 -3.012 1 98.75 116 THR B N 1
ATOM 2114 C CA . THR B 1 116 ? 1.242 8.422 -3.713 1 98.75 116 THR B CA 1
ATOM 2115 C C . THR B 1 116 ? 2.686 8.156 -4.129 1 98.75 116 THR B C 1
ATOM 2117 O O . THR B 1 116 ? 3.311 8.984 -4.789 1 98.75 116 THR B O 1
ATOM 2120 N N . MET B 1 117 ? 3.188 7.02 -3.748 1 98.69 117 MET B N 1
ATOM 2121 C CA . MET B 1 117 ? 4.508 6.551 -4.164 1 98.69 117 MET B CA 1
ATOM 2122 C C . MET B 1 117 ? 4.391 5.383 -5.137 1 98.69 117 MET B C 1
ATOM 2124 O O . MET B 1 117 ? 3.912 4.309 -4.77 1 98.69 117 MET B O 1
ATOM 2128 N N . GLU B 1 118 ? 4.836 5.551 -6.289 1 98.31 118 GLU B N 1
ATOM 2129 C CA . GLU B 1 118 ? 4.711 4.547 -7.344 1 98.31 118 GLU B 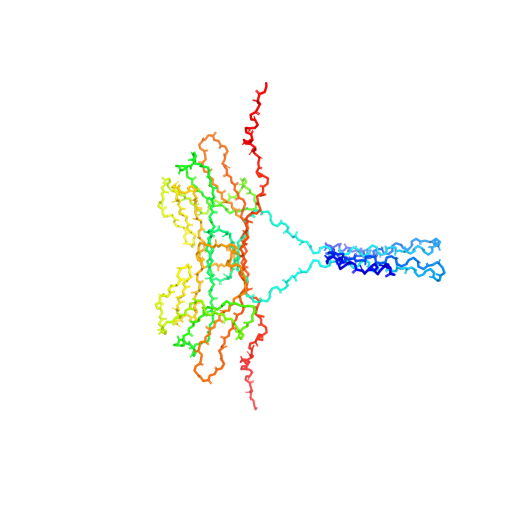CA 1
ATOM 2130 C C . GLU B 1 118 ? 6.027 3.812 -7.57 1 98.31 118 GLU B C 1
ATOM 2132 O O . GLU B 1 118 ? 7.098 4.324 -7.234 1 98.31 118 GLU B O 1
ATOM 2137 N N . ASN B 1 119 ? 5.871 2.553 -8.219 1 97.56 119 ASN B N 1
ATOM 2138 C CA . ASN B 1 119 ? 7.043 1.751 -8.547 1 97.56 119 ASN B CA 1
ATOM 2139 C C . ASN B 1 119 ? 8.016 1.675 -7.371 1 97.56 119 ASN B C 1
ATOM 2141 O O . ASN B 1 119 ? 9.195 2.004 -7.516 1 97.56 119 ASN B O 1
ATOM 2145 N N . LEU B 1 120 ? 7.551 1.189 -6.262 1 98.25 120 LEU B N 1
ATOM 2146 C CA . LEU B 1 120 ? 8.289 1.136 -5.008 1 98.25 120 LEU B CA 1
ATOM 2147 C C . LEU B 1 120 ? 9.602 0.375 -5.184 1 98.25 120 LEU B C 1
ATOM 2149 O O . LEU B 1 120 ? 9.648 -0.632 -5.895 1 98.25 120 LEU B O 1
ATOM 2153 N N . THR B 1 121 ? 10.672 0.818 -4.52 1 97.38 121 THR B N 1
ATOM 2154 C CA . THR B 1 121 ? 11.953 0.129 -4.387 1 97.38 121 THR B CA 1
ATOM 2155 C C . THR B 1 121 ? 12.328 -0.034 -2.916 1 97.38 121 THR B C 1
ATOM 2157 O O . THR B 1 121 ? 11.781 0.656 -2.051 1 97.38 121 THR B O 1
ATOM 2160 N N . LEU B 1 122 ? 13.211 -0.899 -2.652 1 96.69 122 LEU B N 1
ATOM 2161 C CA . LEU B 1 122 ? 13.656 -1.119 -1.28 1 96.69 122 LEU B CA 1
ATOM 2162 C C . LEU B 1 122 ? 14.18 0.175 -0.665 1 96.69 122 LEU B C 1
ATOM 2164 O O . LEU B 1 122 ? 14.039 0.392 0.542 1 96.69 122 LEU B O 1
ATOM 2168 N N . GLY B 1 123 ? 14.688 1.051 -1.475 1 96.94 123 GLY B N 1
ATOM 2169 C CA . GLY B 1 123 ? 15.227 2.322 -1.02 1 96.94 123 GLY B CA 1
ATOM 2170 C C . GLY B 1 123 ? 14.156 3.285 -0.538 1 96.94 123 GLY B C 1
ATOM 2171 O O . GLY B 1 123 ? 14.461 4.285 0.113 1 96.94 123 GLY B O 1
ATOM 2172 N N . ASP B 1 124 ? 12.977 2.994 -0.853 1 98.06 124 ASP B N 1
ATOM 2173 C CA . ASP B 1 124 ? 11.883 3.869 -0.453 1 98.06 124 ASP B CA 1
ATOM 2174 C C . ASP B 1 124 ? 11.484 3.623 1.001 1 98.06 124 ASP B C 1
ATOM 2176 O O . ASP B 1 124 ? 10.781 4.438 1.603 1 98.06 124 ASP B O 1
ATOM 2180 N N . ALA B 1 125 ? 11.883 2.49 1.566 1 97.25 125 ALA B N 1
ATOM 2181 C CA . ALA B 1 125 ? 11.547 2.201 2.959 1 97.25 125 ALA B CA 1
ATOM 2182 C C . ALA B 1 125 ? 12.141 3.256 3.893 1 97.25 125 ALA B C 1
ATOM 2184 O O . ALA B 1 125 ? 13.266 3.713 3.689 1 97.25 125 ALA B O 1
ATOM 2185 N N . GLY B 1 126 ? 11.281 3.596 4.965 1 96.81 126 GLY B N 1
ATOM 2186 C CA . GLY B 1 126 ? 11.789 4.547 5.938 1 96.81 126 GLY B CA 1
ATOM 2187 C C . GLY B 1 126 ? 10.688 5.32 6.648 1 96.81 126 GLY B C 1
ATOM 2188 O O . GLY B 1 126 ? 9.516 4.945 6.574 1 96.81 126 GLY B O 1
ATOM 2189 N N . ILE B 1 127 ? 11.125 6.34 7.363 1 97.25 127 ILE B N 1
ATOM 2190 C CA . ILE B 1 127 ? 10.234 7.203 8.133 1 97.25 127 ILE B CA 1
ATOM 2191 C C . ILE B 1 127 ? 9.906 8.453 7.328 1 97.25 127 ILE B C 1
ATOM 2193 O O . ILE B 1 127 ? 10.797 9.078 6.75 1 97.25 127 ILE B O 1
ATOM 2197 N N . TYR B 1 128 ? 8.672 8.75 7.34 1 97.75 128 TYR B N 1
ATOM 2198 C CA . TYR B 1 128 ? 8.18 9.938 6.652 1 97.75 128 TYR B CA 1
ATOM 2199 C C . TYR B 1 128 ? 7.246 10.742 7.551 1 97.75 128 TYR B C 1
ATOM 2201 O O . TYR B 1 128 ? 6.863 10.273 8.625 1 97.75 128 TYR B O 1
ATOM 2209 N N . TRP B 1 129 ? 6.891 11.914 6.957 1 97.75 129 TRP B N 1
ATOM 2210 C CA . TRP B 1 129 ? 6 12.812 7.68 1 97.75 129 TRP B CA 1
ATOM 2211 C C . TRP B 1 129 ? 5.062 13.539 6.719 1 97.75 129 TRP B C 1
ATOM 2213 O O . TRP B 1 129 ? 5.492 14.023 5.672 1 97.75 129 TRP B O 1
ATOM 2223 N N . CYS B 1 130 ? 3.824 13.516 7.16 1 97.88 130 CYS B N 1
ATOM 2224 C CA . CYS B 1 130 ? 2.916 14.516 6.605 1 97.88 130 CYS B CA 1
ATOM 2225 C C . CYS B 1 130 ? 3.1 15.859 7.297 1 97.88 130 CYS B C 1
ATOM 2227 O O . CYS B 1 130 ? 3.135 15.938 8.523 1 97.88 130 CYS B O 1
ATOM 2229 N N . GLY B 1 131 ? 3.18 16.953 6.469 1 97.69 131 GLY B N 1
ATOM 2230 C CA . GLY B 1 131 ? 3.35 18.266 7.059 1 97.69 131 GLY B CA 1
ATOM 2231 C C . GLY B 1 131 ? 2.465 19.328 6.422 1 97.69 131 GLY B C 1
ATOM 2232 O O . GLY B 1 131 ? 2.127 19.234 5.238 1 97.69 131 GLY B O 1
ATOM 2233 N N . ILE B 1 132 ? 2.105 20.281 7.215 1 97.69 132 ILE B N 1
ATOM 2234 C CA . ILE B 1 132 ? 1.343 21.438 6.77 1 97.69 132 ILE B CA 1
ATOM 2235 C C . ILE B 1 132 ? 2.119 22.719 7.082 1 97.69 132 ILE B C 1
ATOM 2237 O O . ILE B 1 132 ? 2.496 22.953 8.227 1 97.69 132 ILE B O 1
ATOM 2241 N N . ASN B 1 133 ? 2.307 23.516 6.047 1 96.25 133 ASN B N 1
ATOM 2242 C CA . ASN B 1 133 ? 3.035 24.766 6.238 1 96.25 133 ASN B CA 1
ATOM 2243 C C . ASN B 1 133 ? 2.137 25.844 6.82 1 96.25 133 ASN B C 1
ATOM 2245 O O . ASN B 1 133 ? 1.212 26.312 6.156 1 96.25 133 ASN B O 1
ATOM 2249 N N . ILE B 1 134 ? 2.402 26.219 8.047 1 94.12 134 ILE B N 1
ATOM 2250 C CA . ILE B 1 134 ? 1.672 27.297 8.703 1 94.12 134 ILE B CA 1
ATOM 2251 C C . ILE B 1 134 ? 2.564 28.531 8.812 1 94.12 134 ILE B C 1
ATOM 2253 O O . ILE B 1 134 ? 3.637 28.484 9.422 1 94.12 134 ILE B O 1
ATOM 2257 N N . LYS B 1 135 ? 2.047 29.625 8.266 1 88.06 135 LYS B N 1
ATOM 2258 C CA . LYS B 1 135 ? 2.814 30.859 8.344 1 88.06 135 LYS B CA 1
ATOM 2259 C C . LYS B 1 135 ? 2.869 31.375 9.781 1 88.06 135 LYS B C 1
ATOM 2261 O O . LYS B 1 135 ? 1.83 31.594 10.406 1 88.06 135 LYS B O 1
ATOM 2266 N N . GLY B 1 136 ? 4.012 31.609 10.281 1 89.69 136 GLY B N 1
ATOM 2267 C CA . GLY B 1 136 ? 4.195 32.188 11.602 1 89.69 136 GLY B CA 1
ATOM 2268 C C . GLY B 1 136 ? 3.947 31.203 12.727 1 89.69 136 GLY B C 1
ATOM 2269 O O . GLY B 1 136 ? 3.779 31.609 13.883 1 89.69 136 GLY B O 1
ATOM 2270 N N . GLY B 1 137 ? 3.713 29.984 12.461 1 90.06 137 GLY B N 1
ATOM 2271 C CA . GLY B 1 137 ? 3.441 28.984 13.484 1 90.06 137 GLY B CA 1
ATOM 2272 C C . GLY B 1 137 ? 4.156 27.672 13.242 1 90.06 137 GLY B C 1
ATOM 2273 O O . GLY B 1 137 ? 4.965 27.562 12.312 1 90.06 137 GLY B O 1
ATOM 2274 N N . SER B 1 138 ? 3.971 26.797 14.219 1 93.25 138 SER B N 1
ATOM 2275 C CA . SER B 1 138 ? 4.535 25.453 14.062 1 93.25 138 SER B CA 1
ATOM 2276 C C . SER B 1 138 ? 3.73 24.625 13.062 1 93.25 138 SER B C 1
ATOM 2278 O O . SER B 1 138 ? 2.5 24.703 13.047 1 93.25 138 SER B O 1
ATOM 2280 N N . ASP B 1 139 ? 4.414 23.859 12.297 1 96.19 139 ASP B N 1
ATOM 2281 C CA . ASP B 1 139 ? 3.758 23.031 11.289 1 96.19 139 ASP B CA 1
ATOM 2282 C C . ASP B 1 139 ? 3.166 21.766 11.914 1 96.19 139 ASP B C 1
ATOM 2284 O O . ASP B 1 139 ? 3.895 20.938 12.469 1 96.19 139 ASP B O 1
ATOM 2288 N N . PRO B 1 140 ? 1.803 21.594 11.836 1 95.94 140 PRO B N 1
ATOM 2289 C CA . PRO B 1 140 ? 1.273 20.266 12.172 1 95.94 140 PRO B CA 1
ATOM 2290 C C . PRO B 1 140 ? 1.901 19.156 11.344 1 95.94 140 PRO B C 1
ATOM 2292 O O . PRO B 1 140 ? 2.203 19.359 10.164 1 95.94 140 PRO B O 1
ATOM 2295 N N . HIS B 1 141 ? 2.135 18 11.914 1 96.44 141 HIS B N 1
ATOM 2296 C CA . HIS B 1 141 ? 2.779 16.891 11.227 1 96.44 141 HIS B CA 1
ATOM 2297 C C . HIS B 1 141 ? 2.33 15.555 11.797 1 96.44 141 HIS B C 1
ATOM 2299 O O . HIS B 1 141 ? 1.841 15.492 12.93 1 96.44 141 HIS B O 1
ATOM 2305 N N . SER B 1 142 ? 2.373 14.555 11.023 1 94.88 142 SER B N 1
ATOM 2306 C CA . SER B 1 142 ? 2.061 13.195 11.461 1 94.88 142 SER B CA 1
ATOM 2307 C C . SER B 1 142 ? 3.025 12.18 10.852 1 94.88 142 SER B C 1
ATOM 2309 O O . SER B 1 142 ? 3.426 12.312 9.695 1 94.88 142 SER B O 1
ATOM 2311 N N . LEU B 1 143 ? 3.32 11.141 11.633 1 95.69 143 LEU B N 1
ATOM 2312 C CA . LEU B 1 143 ? 4.328 10.141 11.289 1 95.69 143 LEU B CA 1
ATOM 2313 C C . LEU B 1 143 ? 3.732 9.055 10.406 1 95.69 143 LEU B C 1
ATOM 2315 O O . LEU B 1 143 ? 2.621 8.578 10.656 1 95.69 143 LEU B O 1
ATOM 2319 N N . VAL B 1 144 ? 4.5 8.672 9.406 1 96.12 144 VAL B N 1
ATOM 2320 C CA . VAL B 1 144 ? 4.141 7.551 8.547 1 96.12 144 VAL B CA 1
ATOM 2321 C C . VAL B 1 144 ? 5.352 6.641 8.352 1 96.12 144 VAL B C 1
ATOM 2323 O O . VAL B 1 144 ? 6.441 7.105 8.016 1 96.12 144 VAL B O 1
ATOM 2326 N N . ASN B 1 145 ? 5.148 5.395 8.578 1 94.69 145 ASN B N 1
ATOM 2327 C CA . ASN B 1 145 ? 6.184 4.402 8.305 1 94.69 145 ASN B CA 1
ATOM 2328 C C . ASN B 1 145 ? 5.93 3.678 6.988 1 94.69 145 ASN B C 1
ATOM 2330 O O . ASN B 1 145 ? 4.883 3.059 6.805 1 94.69 145 ASN B O 1
ATOM 2334 N N . VAL B 1 146 ? 6.898 3.74 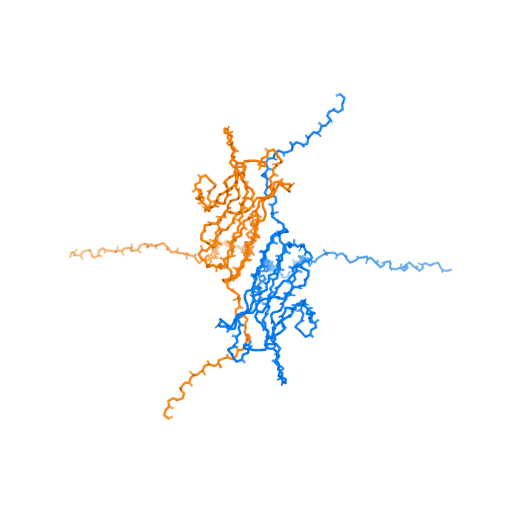6.078 1 96.5 146 VAL B N 1
ATOM 2335 C CA . VAL B 1 146 ? 6.805 3.043 4.801 1 96.5 146 VAL B CA 1
ATOM 2336 C C . VAL B 1 146 ? 7.738 1.832 4.801 1 96.5 146 VAL B C 1
ATOM 2338 O O . VAL B 1 146 ? 8.938 1.965 5.055 1 96.5 146 VAL B O 1
ATOM 2341 N N . THR B 1 147 ? 7.148 0.7 4.574 1 94.38 147 THR B N 1
ATOM 2342 C CA . THR B 1 147 ? 7.926 -0.528 4.457 1 94.38 147 THR B CA 1
ATOM 2343 C C . THR B 1 147 ? 7.777 -1.131 3.062 1 94.38 147 THR B C 1
ATOM 2345 O O . THR B 1 147 ? 6.695 -1.083 2.473 1 94.38 147 THR B O 1
ATOM 2348 N N . VAL B 1 148 ? 8.844 -1.613 2.523 1 94.62 148 VAL B N 1
ATOM 2349 C CA . VAL B 1 148 ? 8.844 -2.324 1.249 1 94.62 148 VAL B CA 1
ATOM 2350 C C . VAL B 1 148 ? 9.312 -3.76 1.456 1 94.62 148 VAL B C 1
ATOM 2352 O O . VAL B 1 148 ? 10.453 -3.99 1.869 1 94.62 148 VAL B O 1
ATOM 2355 N N . LEU B 1 149 ? 8.414 -4.695 1.276 1 87.56 149 LEU B N 1
ATOM 2356 C CA . LEU B 1 149 ? 8.695 -6.094 1.584 1 87.56 149 LEU B CA 1
ATOM 2357 C C . LEU B 1 149 ? 8.617 -6.953 0.326 1 87.56 149 LEU B C 1
ATOM 2359 O O . LEU B 1 149 ? 7.578 -6.992 -0.341 1 87.56 149 LEU B O 1
ATOM 2363 N N . PRO B 1 150 ? 9.773 -7.562 0.069 1 80.12 150 PRO B N 1
ATOM 2364 C CA . PRO B 1 150 ? 9.672 -8.516 -1.04 1 80.12 150 PRO B CA 1
ATOM 2365 C C . PRO B 1 150 ? 8.82 -9.734 -0.696 1 80.12 150 PRO B C 1
ATOM 2367 O O . PRO B 1 150 ? 8.719 -10.117 0.475 1 80.12 150 PRO B O 1
ATOM 2370 N N . GLY B 1 151 ? 7.797 -10.023 -1.377 1 67.62 151 GLY B N 1
ATOM 2371 C CA . GLY B 1 151 ? 7.012 -11.219 -1.121 1 67.62 151 GLY B CA 1
ATOM 2372 C C . GLY B 1 151 ? 7.859 -12.43 -0.801 1 67.62 151 GLY B C 1
ATOM 2373 O O . GLY B 1 151 ? 9.023 -12.508 -1.21 1 67.62 151 GLY B O 1
ATOM 2374 N N . SER B 1 152 ? 7.578 -13.039 0.448 1 58.47 152 SER B N 1
ATOM 2375 C CA . SER B 1 152 ? 8.281 -14.289 0.702 1 58.47 152 SER B CA 1
ATOM 2376 C C . SER B 1 152 ? 8.008 -15.312 -0.394 1 58.47 152 SER B C 1
ATOM 2378 O O . SER B 1 152 ? 6.93 -15.305 -0.995 1 58.47 152 SER B O 1
ATOM 2380 N N . LEU B 1 153 ? 8.969 -15.57 -1.209 1 48.03 153 LEU B N 1
ATOM 2381 C CA . LEU B 1 153 ? 8.859 -16.703 -2.127 1 48.03 153 LEU B CA 1
ATOM 2382 C C . LEU B 1 153 ? 8.141 -17.875 -1.468 1 48.03 153 LEU B C 1
ATOM 2384 O O . LEU B 1 153 ? 8.609 -18.406 -0.457 1 48.03 153 LEU B O 1
ATOM 2388 N N . GLY B 1 154 ? 7.055 -17.75 -1.094 1 39.38 154 GLY B N 1
ATOM 2389 C CA . GLY B 1 154 ? 6.551 -19.094 -0.851 1 39.38 154 GLY B CA 1
ATOM 2390 C C . GLY B 1 154 ? 7.262 -20.156 -1.67 1 39.38 154 GLY B C 1
ATOM 2391 O O . GLY B 1 154 ? 7.863 -19.859 -2.701 1 39.38 154 GLY B O 1
ATOM 2392 N N . ALA B 1 155 ? 7.535 -21.438 -1.021 1 35.81 155 ALA B N 1
ATOM 2393 C CA . ALA B 1 155 ? 7.941 -22.703 -1.634 1 35.81 155 ALA B CA 1
ATOM 2394 C C . ALA B 1 155 ? 7.211 -22.922 -2.955 1 35.81 155 ALA B C 1
ATOM 2396 O O . ALA B 1 155 ? 7.23 -24.031 -3.498 1 35.81 155 ALA B O 1
ATOM 2397 N N . GLY B 1 156 ? 6.293 -22.375 -3.32 1 32.31 156 GLY B N 1
ATOM 2398 C CA . GLY B 1 156 ? 5.797 -23.234 -4.387 1 32.31 156 GLY B CA 1
ATOM 2399 C C . GLY B 1 156 ? 6.867 -23.609 -5.395 1 32.31 156 GLY B C 1
ATOM 2400 O O . GLY B 1 156 ? 7.234 -24.781 -5.512 1 32.31 156 GLY B O 1
ATOM 2401 N N . GLY B 1 157 ? 6.691 -23.234 -6.848 1 30.48 157 GLY B N 1
ATOM 2402 C CA . GLY B 1 157 ? 7.219 -24.125 -7.859 1 30.48 157 GLY B CA 1
ATOM 2403 C C . GLY B 1 157 ? 8.695 -24.422 -7.688 1 30.48 157 GLY B C 1
ATOM 2404 O O . GLY B 1 157 ? 9.383 -23.75 -6.906 1 30.48 157 GLY B O 1
ATOM 2405 N N . GLY B 1 158 ? 9.148 -25.5 -8.602 1 28.23 158 GLY B N 1
ATOM 2406 C CA . GLY B 1 158 ? 10.234 -26.141 -9.328 1 28.23 158 GLY B CA 1
ATOM 2407 C C . GLY B 1 158 ? 11.32 -25.172 -9.742 1 28.23 158 GLY B C 1
ATOM 2408 O O . GLY B 1 158 ? 11.055 -23.984 -9.945 1 28.23 158 GLY B O 1
ATOM 2409 N N . SER B 1 159 ? 12.547 -25.594 -9.492 1 30.39 159 SER B N 1
ATOM 2410 C CA . SER B 1 159 ? 13.773 -25.578 -10.281 1 30.39 159 SER B CA 1
ATOM 2411 C C . SER B 1 159 ? 13.469 -25.531 -11.781 1 30.39 159 SER B C 1
ATOM 2413 O O . SER B 1 159 ? 12.859 -26.453 -12.32 1 30.39 159 SER B O 1
ATOM 2415 N N . GLY B 1 160 ? 13.016 -24.906 -12.648 1 28.19 160 GLY B N 1
ATOM 2416 C CA . GLY B 1 160 ? 13.898 -25.031 -13.797 1 28.19 160 GLY B CA 1
ATOM 2417 C C . GLY B 1 160 ? 15.328 -24.609 -13.5 1 28.19 160 GLY B C 1
ATOM 2418 O O . GLY B 1 160 ? 15.633 -23.422 -13.484 1 28.19 160 GLY B O 1
ATOM 2419 N N . LEU B 1 161 ? 15.969 -25.25 -12.461 1 26.11 161 LEU B N 1
ATOM 2420 C CA . LEU B 1 161 ? 17.344 -25.734 -12.562 1 26.11 161 LEU B CA 1
ATOM 2421 C C . LEU B 1 161 ? 17.594 -26.344 -13.93 1 26.11 161 LEU B C 1
ATOM 2423 O O . LEU B 1 161 ? 17.062 -27.406 -14.258 1 26.11 161 LEU B O 1
ATOM 2427 N N . GLY B 1 162 ? 17.625 -25.688 -15.102 1 26.38 162 GLY B N 1
ATOM 2428 C CA . GLY B 1 162 ? 18.641 -26.125 -16.047 1 26.38 162 GLY B CA 1
ATOM 2429 C C . GLY B 1 162 ? 19.984 -26.406 -15.398 1 26.38 162 GLY B C 1
ATOM 2430 O O . GLY B 1 162 ? 20.734 -25.469 -15.086 1 26.38 162 GLY B O 1
ATOM 2431 N N . GLN B 1 163 ? 20.109 -27.234 -14.359 1 22.78 163 GLN B N 1
ATOM 2432 C CA . GLN B 1 163 ? 21.312 -28.062 -14.406 1 22.78 163 GLN B CA 1
ATOM 2433 C C . GLN B 1 163 ? 21.516 -28.656 -15.797 1 22.78 163 GLN B C 1
ATOM 2435 O O . GLN B 1 163 ? 20.672 -29.391 -16.297 1 22.78 163 GLN B O 1
ATOM 2440 N N . GLY B 1 164 ? 22.312 -27.984 -16.75 1 23.75 164 GLY B N 1
ATOM 2441 C CA . GLY B 1 164 ? 23.172 -28.625 -17.734 1 23.75 164 GLY B CA 1
ATOM 2442 C C . GLY B 1 164 ? 23.766 -29.938 -17.234 1 23.75 164 GLY B C 1
ATOM 2443 O O . GLY B 1 164 ? 24.469 -29.969 -16.234 1 23.75 164 GLY B O 1
ATOM 2444 N N . PHE B 1 165 ? 23.094 -31.047 -17.375 1 20.81 165 PHE B N 1
ATOM 2445 C CA . PHE B 1 165 ? 23.75 -32.281 -17.766 1 20.81 165 PHE B CA 1
ATOM 2446 C C . PHE B 1 165 ? 24.844 -32.031 -18.797 1 20.81 165 PHE B C 1
ATOM 2448 O O . PHE B 1 165 ? 24.562 -31.531 -19.891 1 20.81 165 PHE B O 1
ATOM 2455 N N . GLY B 1 166 ? 26.125 -31.641 -18.453 1 19.81 166 GLY B N 1
ATOM 2456 C CA . GLY B 1 166 ? 27.312 -31.938 -19.234 1 19.81 166 GLY B CA 1
ATOM 2457 C C . GLY B 1 166 ? 27.141 -33.156 -20.125 1 19.81 166 GLY B C 1
ATOM 2458 O O . GLY B 1 166 ? 26.109 -33.812 -20.078 1 19.81 166 GLY B O 1
ATOM 2459 N N . GLY B 1 167 ? 28.391 -34.25 -20.109 1 20.45 167 GLY B N 1
ATOM 2460 C CA . GLY B 1 167 ? 28.984 -35.406 -20.766 1 20.45 167 GLY B CA 1
ATOM 2461 C C . GLY B 1 167 ? 28.109 -36.656 -20.703 1 20.45 167 GLY B C 1
ATOM 2462 O O . GLY B 1 167 ? 27.203 -36.719 -19.875 1 20.45 167 GLY B O 1
#